Protein AF-A0A0F9E0J5-F1 (afdb_monomer)

Foldseek 3Di:
DPVPPPPPPPPPDDPDPPPQVVQVVCCVVDPPRDDPPDDPPPPPPPDPDDDDDDDDDPPDQQFPDFDCCCPPPNPLVLQADPVGSVHGPDQQVVSCCVPVVVVPDDDPLKDFAPCQVVSVPVLQADPTIDSDPPRGPDDQQVSVCVPDPPCVPCVDPLNVPCDPPGPVLQADNTIANDPRRGPVRVPPPPDDPQPDPPPDPSCVVPVCVNPPPPDPDDDPPDDDDD

Structure (mmCIF, N/CA/C/O backbone):
data_AF-A0A0F9E0J5-F1
#
_entry.id   AF-A0A0F9E0J5-F1
#
loop_
_atom_site.group_PDB
_atom_site.id
_atom_site.type_symbol
_atom_site.label_atom_id
_atom_site.label_alt_id
_atom_site.label_comp_id
_atom_site.label_asym_id
_atom_site.label_entity_id
_atom_site.label_seq_id
_atom_site.pdbx_PDB_ins_code
_atom_site.Cartn_x
_atom_site.Cartn_y
_atom_site.Cartn_z
_atom_site.occupancy
_atom_site.B_iso_or_equiv
_atom_site.auth_seq_id
_atom_site.auth_comp_id
_atom_site.auth_asym_id
_atom_site.auth_atom_id
_atom_site.pdbx_PDB_model_num
ATOM 1 N N . MET A 1 1 ? 27.121 -6.407 -74.501 1.00 56.94 1 MET A N 1
ATOM 2 C CA . MET A 1 1 ? 25.809 -6.820 -73.947 1.00 56.94 1 MET A CA 1
ATOM 3 C C . MET A 1 1 ? 25.908 -7.242 -72.466 1.00 56.94 1 MET A C 1
ATOM 5 O O . MET A 1 1 ? 25.294 -8.221 -72.083 1.00 56.94 1 MET A O 1
ATOM 9 N N . ILE A 1 2 ? 26.667 -6.525 -71.617 1.00 56.75 2 ILE A N 1
ATOM 10 C CA . ILE A 1 2 ? 26.805 -6.842 -70.168 1.00 56.75 2 ILE A CA 1
ATOM 11 C C . ILE A 1 2 ? 26.583 -5.598 -69.272 1.00 56.75 2 ILE A C 1
ATOM 13 O O . ILE A 1 2 ? 26.436 -5.712 -68.064 1.00 56.75 2 ILE A O 1
ATOM 17 N N . LEU A 1 3 ? 26.445 -4.395 -69.846 1.00 51.91 3 LEU A N 1
ATOM 18 C CA . LEU A 1 3 ? 26.272 -3.149 -69.078 1.00 51.91 3 LEU A CA 1
ATOM 19 C C . LEU A 1 3 ? 24.809 -2.753 -68.797 1.00 51.91 3 LEU A C 1
ATOM 21 O O . LEU A 1 3 ? 24.571 -1.782 -68.091 1.00 51.91 3 LEU A O 1
ATOM 25 N N . LEU A 1 4 ? 23.824 -3.507 -69.296 1.00 53.28 4 LEU A N 1
ATOM 26 C CA . LEU A 1 4 ? 22.393 -3.223 -69.083 1.00 53.28 4 LEU A CA 1
ATOM 27 C C . LEU A 1 4 ? 21.765 -3.996 -67.907 1.00 53.28 4 LEU A C 1
ATOM 29 O O . LEU A 1 4 ? 20.630 -3.714 -67.537 1.00 53.28 4 LEU A O 1
ATOM 33 N N . ALA A 1 5 ? 22.491 -4.927 -67.280 1.00 54.97 5 ALA A N 1
ATOM 34 C CA . ALA A 1 5 ? 21.954 -5.770 -66.205 1.00 54.97 5 ALA A CA 1
ATOM 35 C C . ALA A 1 5 ? 22.093 -5.173 -64.787 1.00 54.97 5 ALA A C 1
ATOM 37 O O . ALA A 1 5 ? 21.467 -5.669 -63.856 1.00 54.97 5 ALA A O 1
ATOM 38 N N . LEU A 1 6 ? 22.867 -4.095 -64.603 1.00 53.28 6 LEU A N 1
ATOM 39 C CA . LEU A 1 6 ? 23.095 -3.489 -63.279 1.00 53.28 6 LEU A CA 1
ATOM 40 C C . LEU A 1 6 ? 22.111 -2.362 -62.922 1.00 53.28 6 LEU A C 1
ATOM 42 O O . LEU A 1 6 ? 22.084 -1.920 -61.779 1.00 53.28 6 LEU A O 1
ATOM 46 N N . ALA A 1 7 ? 21.268 -1.915 -63.857 1.00 50.81 7 ALA A N 1
ATOM 47 C CA . ALA A 1 7 ? 20.322 -0.821 -63.609 1.00 50.81 7 ALA A CA 1
ATOM 48 C C . ALA A 1 7 ? 18.950 -1.278 -63.072 1.00 50.81 7 ALA A C 1
ATOM 50 O O . ALA A 1 7 ? 18.150 -0.444 -62.658 1.00 50.81 7 ALA A O 1
ATOM 51 N N . VAL A 1 8 ? 18.665 -2.586 -63.052 1.00 51.88 8 VAL A N 1
ATOM 52 C CA . VAL A 1 8 ? 17.346 -3.116 -62.643 1.00 51.88 8 VAL A CA 1
ATOM 53 C C . VAL A 1 8 ? 17.342 -3.629 -61.193 1.00 51.88 8 VAL A C 1
ATOM 55 O O . VAL A 1 8 ? 16.280 -3.842 -60.616 1.00 51.88 8 VAL A O 1
ATOM 58 N N . LEU A 1 9 ? 18.507 -3.736 -60.540 1.00 49.34 9 LEU A N 1
ATOM 59 C CA . LEU A 1 9 ? 18.622 -4.264 -59.171 1.00 49.34 9 LEU A CA 1
ATOM 60 C C .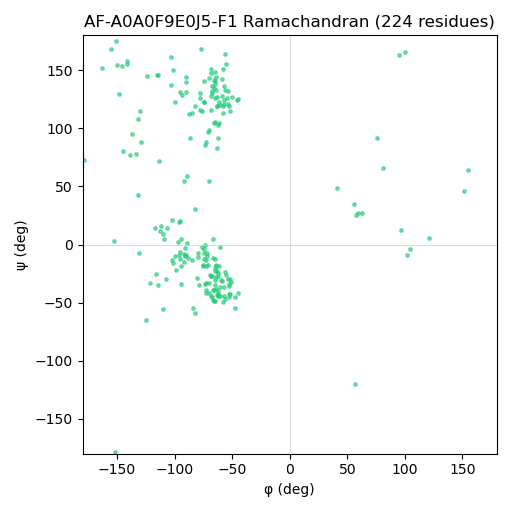 LEU A 1 9 ? 18.663 -3.192 -58.061 1.00 49.34 9 LEU A C 1
ATOM 62 O O . LEU A 1 9 ? 19.080 -3.483 -56.945 1.00 49.34 9 LEU A O 1
ATOM 66 N N . SER A 1 10 ? 18.208 -1.967 -58.338 1.00 50.06 10 SER A N 1
ATOM 67 C CA . SER A 1 10 ? 18.115 -0.883 -57.335 1.00 50.06 10 SER A CA 1
ATOM 68 C C . SER A 1 10 ? 16.678 -0.412 -57.070 1.00 50.06 10 SER A C 1
ATOM 70 O O . SER A 1 10 ? 16.473 0.643 -56.474 1.00 50.06 10 SER A O 1
ATOM 72 N N . ALA A 1 11 ? 15.664 -1.168 -57.509 1.00 53.50 11 ALA A N 1
ATOM 73 C CA . ALA A 1 11 ? 14.263 -0.730 -57.486 1.00 53.50 11 ALA A CA 1
ATOM 74 C C . ALA A 1 11 ? 13.348 -1.485 -56.503 1.00 53.50 11 ALA A C 1
ATOM 76 O O . ALA A 1 11 ? 12.129 -1.363 -56.586 1.00 53.50 11 ALA A O 1
ATOM 77 N N . THR A 1 12 ? 13.886 -2.227 -55.535 1.00 56.88 12 THR A N 1
ATOM 78 C CA . THR A 1 12 ? 13.063 -2.868 -54.496 1.00 56.88 12 THR A CA 1
ATOM 79 C C . THR A 1 12 ? 13.716 -2.703 -53.137 1.00 56.88 12 THR A C 1
ATOM 81 O O . THR A 1 12 ? 14.592 -3.488 -52.818 1.00 56.88 12 THR A O 1
ATOM 84 N N . LEU A 1 13 ? 13.313 -1.672 -52.381 1.00 55.03 13 LEU A N 1
ATOM 85 C CA . LEU A 1 13 ? 13.364 -1.531 -50.907 1.00 55.03 13 LEU A CA 1
ATOM 86 C C . LEU A 1 13 ? 13.406 -0.038 -50.513 1.00 55.03 13 LEU A C 1
ATOM 88 O O . LEU A 1 13 ? 14.346 0.442 -49.893 1.00 55.03 13 LEU A O 1
ATOM 92 N N . HIS A 1 14 ? 12.337 0.701 -50.823 1.00 50.66 14 HIS A N 1
ATOM 93 C CA . HIS A 1 14 ? 12.008 1.940 -50.104 1.00 50.66 14 HIS A CA 1
ATOM 94 C C . HIS A 1 14 ? 10.692 1.750 -49.333 1.00 50.66 14 HIS A C 1
ATOM 96 O O . HIS A 1 14 ? 9.661 2.303 -49.730 1.00 50.66 14 HIS A O 1
ATOM 102 N N . PRO A 1 15 ? 10.659 0.966 -48.238 1.00 51.25 15 PRO A N 1
ATOM 103 C CA . PRO A 1 15 ? 9.500 0.973 -47.367 1.00 51.25 15 PRO A CA 1
ATOM 104 C C . PRO A 1 15 ? 9.452 2.321 -46.630 1.00 51.25 15 PRO A C 1
ATOM 106 O O . PRO A 1 15 ? 10.110 2.544 -45.621 1.00 51.25 15 PRO A O 1
ATOM 109 N N . GLY A 1 16 ? 8.629 3.237 -47.140 1.00 52.09 16 GLY A N 1
ATOM 110 C CA . GLY A 1 16 ? 7.860 4.133 -46.279 1.00 52.09 16 GLY A CA 1
ATOM 111 C C . GLY A 1 16 ? 8.568 5.367 -45.711 1.00 52.09 16 GLY A C 1
ATOM 112 O O . GLY A 1 16 ? 8.597 5.566 -44.495 1.00 52.09 16 GLY A O 1
ATOM 113 N N . CYS A 1 17 ? 8.960 6.296 -46.585 1.00 58.75 17 CYS A N 1
ATOM 114 C CA . CYS A 1 17 ? 9.041 7.725 -46.235 1.00 58.75 17 CYS A CA 1
ATOM 115 C C . CYS A 1 17 ? 7.779 8.512 -46.636 1.00 58.75 17 CYS A C 1
ATOM 117 O O . CYS A 1 17 ? 7.804 9.735 -46.718 1.00 58.75 17 CYS A O 1
ATOM 119 N N . HIS A 1 18 ? 6.640 7.843 -46.849 1.00 71.81 18 HIS A N 1
ATOM 120 C CA . HIS A 1 18 ? 5.371 8.538 -47.063 1.00 71.81 18 HIS A CA 1
ATOM 121 C C . HIS A 1 18 ? 4.708 8.817 -45.706 1.00 71.81 18 HIS A C 1
ATOM 123 O O . HIS A 1 18 ? 4.271 7.889 -45.021 1.00 71.81 18 HIS A O 1
ATOM 129 N N . ALA A 1 19 ? 4.611 10.089 -45.305 1.00 69.81 19 ALA A N 1
ATOM 130 C CA . ALA A 1 19 ? 4.066 10.512 -44.004 1.00 69.81 19 ALA A CA 1
ATOM 131 C C . ALA A 1 19 ? 2.687 9.893 -43.684 1.00 69.81 19 ALA A C 1
ATOM 133 O O . ALA A 1 19 ? 2.387 9.566 -42.539 1.00 69.81 19 ALA A O 1
ATOM 134 N N . LYS A 1 20 ? 1.876 9.647 -44.719 1.00 77.06 20 LYS A N 1
ATOM 135 C CA . LYS A 1 20 ? 0.556 9.007 -44.623 1.00 77.06 20 LYS A CA 1
ATOM 136 C C . LYS A 1 20 ? 0.612 7.513 -44.264 1.00 77.06 20 LYS A C 1
ATOM 138 O O . LYS A 1 20 ? -0.270 7.030 -43.562 1.00 77.06 20 LYS A O 1
ATOM 143 N N . ALA A 1 21 ? 1.641 6.789 -44.712 1.00 76.12 21 ALA A N 1
ATOM 144 C CA . ALA A 1 21 ? 1.841 5.379 -44.365 1.00 76.12 21 ALA A CA 1
ATOM 145 C C . ALA A 1 21 ? 2.291 5.232 -42.903 1.00 76.12 21 ALA A C 1
ATOM 147 O O . ALA A 1 21 ? 1.747 4.412 -42.169 1.00 76.12 21 ALA A O 1
ATOM 148 N N . ARG A 1 22 ? 3.199 6.108 -42.452 1.00 74.44 22 ARG A N 1
ATOM 149 C CA . ARG A 1 22 ? 3.633 6.180 -41.047 1.00 74.44 22 ARG A CA 1
ATOM 150 C C . ARG A 1 22 ? 2.483 6.539 -40.108 1.00 74.44 22 ARG A C 1
ATOM 152 O O . ARG A 1 22 ? 2.327 5.905 -39.074 1.00 74.44 22 ARG A O 1
ATOM 159 N N . TYR A 1 23 ? 1.643 7.497 -40.500 1.00 81.31 23 TYR A N 1
ATOM 160 C CA . TYR A 1 23 ? 0.448 7.865 -39.742 1.00 81.31 23 TYR A CA 1
ATOM 161 C C . TYR A 1 23 ? -0.502 6.680 -39.517 1.00 81.31 23 TYR A C 1
ATOM 163 O O . TYR A 1 23 ? -0.963 6.480 -38.399 1.00 81.31 23 TYR A O 1
ATOM 171 N N . ARG A 1 24 ? -0.762 5.870 -40.552 1.00 79.56 24 ARG A N 1
ATOM 172 C CA . ARG A 1 24 ? -1.656 4.704 -40.451 1.00 79.56 24 ARG A CA 1
ATOM 173 C C . ARG A 1 24 ? -1.143 3.649 -39.476 1.00 79.56 24 ARG A C 1
ATOM 175 O O . ARG A 1 24 ? -1.926 3.145 -38.684 1.00 79.56 24 ARG A O 1
ATOM 182 N N . VAL A 1 25 ? 0.155 3.348 -39.516 1.00 83.75 25 VAL A N 1
ATOM 183 C CA . VAL A 1 25 ? 0.763 2.383 -38.587 1.00 83.75 25 VAL A CA 1
ATOM 184 C C . VAL A 1 25 ? 0.751 2.933 -37.162 1.00 83.75 25 VAL A C 1
ATOM 186 O O . VAL A 1 25 ? 0.344 2.238 -36.242 1.00 83.75 25 VAL A O 1
ATOM 189 N N . LEU A 1 26 ? 1.132 4.198 -36.968 1.00 79.81 26 LEU A N 1
ATOM 190 C CA . LEU A 1 26 ? 1.181 4.801 -35.635 1.00 79.81 26 LEU A CA 1
ATOM 191 C C . LEU A 1 26 ? -0.208 4.936 -35.003 1.00 79.81 26 LEU A C 1
ATOM 193 O O . LEU A 1 26 ? -0.349 4.657 -33.821 1.00 79.81 26 LEU A O 1
ATOM 197 N N . SER A 1 27 ? -1.229 5.298 -35.781 1.00 80.75 27 SER A N 1
ATOM 198 C CA . SER A 1 27 ? -2.604 5.446 -35.273 1.00 80.75 27 SER A CA 1
ATOM 199 C C . SER A 1 27 ? -3.282 4.110 -34.963 1.00 80.75 27 SER A C 1
ATOM 201 O O . SER A 1 27 ? -4.335 4.101 -34.345 1.00 80.75 27 SER A O 1
ATOM 203 N N . PHE A 1 28 ? -2.716 2.987 -35.417 1.00 85.75 28 PHE A N 1
ATOM 204 C CA . PHE A 1 28 ? -3.202 1.656 -35.052 1.00 85.75 28 PHE A CA 1
ATOM 205 C C . PHE A 1 28 ? -2.730 1.242 -33.651 1.00 85.75 28 PHE A C 1
ATOM 207 O O . PHE A 1 28 ? -3.459 0.567 -32.935 1.00 85.75 28 PHE A O 1
ATOM 214 N N . PHE A 1 29 ? -1.516 1.643 -33.259 1.00 84.69 29 PHE A N 1
ATOM 215 C CA . PHE A 1 29 ? -0.927 1.277 -31.965 1.00 84.69 29 PHE A CA 1
ATOM 216 C C . PHE A 1 29 ? -1.063 2.365 -30.895 1.00 84.69 29 PHE A C 1
ATOM 218 O O . PHE A 1 29 ? -0.971 2.064 -29.708 1.00 84.69 29 PHE A O 1
ATOM 225 N N . PHE A 1 30 ? -1.255 3.620 -31.298 1.00 70.69 30 PHE A N 1
ATOM 226 C CA . PHE A 1 30 ? -1.319 4.761 -30.396 1.00 70.69 30 PHE A CA 1
ATOM 227 C C . PHE A 1 30 ? -2.559 5.600 -30.701 1.00 70.69 30 PHE A C 1
ATOM 229 O O . PHE A 1 30 ? -2.654 6.241 -31.752 1.00 70.69 30 PHE A O 1
ATOM 236 N N . ASP A 1 31 ? -3.485 5.643 -29.748 1.00 67.50 31 ASP A N 1
ATOM 237 C CA . ASP A 1 31 ? -4.611 6.568 -29.799 1.00 67.50 31 ASP A CA 1
ATOM 238 C C . ASP A 1 31 ? -4.105 8.015 -29.648 1.00 67.50 31 ASP A C 1
ATOM 240 O O . ASP A 1 31 ? -3.289 8.328 -28.780 1.00 67.50 31 ASP A O 1
ATOM 244 N N . GLY A 1 32 ? -4.572 8.916 -30.522 1.00 67.06 32 GLY A N 1
ATOM 245 C CA . GLY A 1 32 ? -4.238 10.349 -30.478 1.00 67.06 32 GLY A CA 1
ATOM 246 C C . GLY A 1 32 ? -3.097 10.817 -31.392 1.00 67.06 32 GLY A C 1
ATOM 247 O O . GLY A 1 32 ? -2.639 11.956 -31.264 1.00 67.06 32 GLY A O 1
ATOM 248 N N . VAL A 1 33 ? -2.637 9.997 -32.342 1.00 82.19 33 VAL A N 1
ATOM 249 C CA . VAL A 1 33 ? -1.659 10.442 -33.351 1.00 82.19 33 VAL A CA 1
ATOM 250 C C . VAL A 1 33 ? -2.296 11.527 -34.245 1.00 82.19 33 VAL A C 1
ATOM 252 O O . VAL A 1 33 ? -3.367 11.305 -34.814 1.00 82.19 33 VAL A O 1
ATOM 255 N N . PRO A 1 34 ? -1.677 12.716 -34.395 1.00 74.06 34 PRO A N 1
ATOM 256 C CA . PRO A 1 34 ? -2.244 13.811 -35.180 1.00 74.06 34 PRO A CA 1
ATOM 257 C C . PRO A 1 34 ? -2.129 13.554 -36.695 1.00 74.06 34 PRO A C 1
ATOM 259 O O . PRO A 1 34 ? -1.090 13.065 -37.155 1.00 74.06 34 PRO A O 1
ATOM 262 N N . PRO A 1 35 ? -3.157 13.896 -37.495 1.00 78.62 35 PRO A N 1
ATOM 263 C CA . PRO A 1 35 ? -3.160 13.639 -38.930 1.00 78.62 35 PRO A CA 1
ATOM 264 C C . PRO A 1 35 ? -2.077 14.442 -39.675 1.00 78.62 35 PRO A C 1
ATOM 266 O O . PRO A 1 35 ? -1.835 15.618 -39.375 1.00 78.62 35 PRO A O 1
ATOM 269 N N . PRO A 1 36 ? -1.410 13.831 -40.672 1.00 74.62 36 PRO A N 1
ATOM 270 C CA . PRO A 1 36 ? -0.292 14.443 -41.378 1.00 74.62 36 PRO A CA 1
ATOM 271 C C . PRO A 1 36 ? -0.769 15.644 -42.202 1.00 74.62 36 PRO A C 1
ATOM 273 O O . PRO A 1 36 ? -1.726 15.540 -42.965 1.00 74.62 36 PRO A O 1
ATOM 276 N N . GLY A 1 37 ? -0.085 16.782 -42.054 1.00 69.12 37 GLY A N 1
ATOM 277 C CA . GLY A 1 37 ? -0.423 18.041 -42.731 1.00 69.12 37 GLY A CA 1
ATOM 278 C C . GLY A 1 37 ? -1.153 19.066 -41.857 1.00 69.12 37 GLY A C 1
ATOM 279 O O . GLY A 1 37 ? -1.256 20.225 -42.254 1.00 69.12 37 GLY A O 1
ATOM 280 N N . GLN A 1 38 ? -1.587 18.707 -40.641 1.00 64.50 38 GLN A N 1
ATOM 281 C CA . GLN A 1 38 ? -1.993 19.713 -39.658 1.00 64.50 38 GLN A CA 1
ATOM 282 C C . GLN A 1 38 ? -0.752 20.377 -39.060 1.00 64.50 38 GLN A C 1
ATOM 284 O O . GLN A 1 38 ? 0.034 19.745 -38.352 1.00 64.50 38 GLN A O 1
ATOM 289 N N . LYS A 1 39 ? -0.575 21.680 -39.315 1.00 57.56 39 LYS A N 1
ATOM 290 C CA . LYS A 1 39 ? 0.358 22.486 -38.522 1.00 57.56 39 LYS A CA 1
ATOM 291 C C . LYS A 1 39 ? -0.098 22.397 -37.068 1.00 57.56 39 LYS A C 1
ATOM 293 O O . LYS A 1 39 ? -1.272 22.645 -36.785 1.00 57.56 39 LYS A O 1
ATOM 298 N N . ARG A 1 40 ? 0.809 22.037 -36.150 1.00 56.59 40 ARG A N 1
ATOM 299 C CA . ARG A 1 40 ? 0.522 22.168 -34.716 1.00 56.59 40 ARG A CA 1
ATOM 300 C C . ARG A 1 40 ? 0.023 23.591 -34.507 1.00 56.59 40 ARG A C 1
ATOM 302 O O . ARG A 1 40 ? 0.688 24.527 -34.949 1.00 56.59 40 ARG A O 1
ATOM 309 N N . LYS A 1 41 ? -1.143 23.752 -33.880 1.00 49.34 41 LYS A N 1
ATOM 310 C CA . LYS A 1 41 ? -1.571 25.062 -33.398 1.00 49.34 41 LYS A CA 1
ATOM 311 C C . LYS A 1 41 ? -0.535 25.485 -32.358 1.00 49.34 41 LYS A C 1
ATOM 313 O O . LYS A 1 41 ? -0.643 25.123 -31.192 1.00 49.34 41 LYS A O 1
ATOM 318 N N . SER A 1 42 ? 0.498 26.204 -32.790 1.00 48.91 42 SER A N 1
ATOM 319 C CA . SER A 1 42 ? 1.179 27.150 -31.923 1.00 48.91 42 SER A CA 1
ATOM 320 C C . SER A 1 42 ? 0.064 28.013 -31.356 1.00 48.91 42 SER A C 1
ATOM 322 O O . SER A 1 42 ? -0.668 28.639 -32.129 1.00 48.91 42 SER A O 1
ATOM 324 N N . GLY A 1 43 ? -0.148 27.938 -30.040 1.00 49.44 43 GLY A N 1
ATOM 325 C CA . GLY A 1 43 ? -1.081 28.825 -29.362 1.00 49.44 43 GLY A CA 1
ATOM 326 C C . GLY A 1 43 ? -0.837 30.237 -29.879 1.00 49.44 43 GLY A C 1
ATOM 327 O O . GLY A 1 43 ? 0.313 30.670 -29.938 1.00 49.44 43 GLY A O 1
ATOM 328 N N . GLY A 1 44 ? -1.899 30.873 -30.378 1.00 42.78 44 GLY A N 1
ATOM 329 C CA . GLY A 1 44 ? -1.803 32.186 -31.005 1.00 42.78 44 GLY A CA 1
ATOM 330 C C . GLY A 1 44 ? -1.171 33.214 -30.062 1.00 42.78 44 GLY A C 1
ATOM 331 O O . GLY A 1 44 ? -1.105 32.965 -28.852 1.00 42.78 44 GLY A O 1
ATOM 332 N N . PRO A 1 45 ? -0.718 34.364 -30.590 1.00 40.09 45 PRO A N 1
ATOM 333 C CA . PRO A 1 45 ? -0.148 35.408 -29.758 1.00 40.09 45 PRO A CA 1
ATOM 334 C C . PRO A 1 45 ? -1.204 35.806 -28.731 1.00 40.09 45 PRO A C 1
ATOM 336 O O . PRO A 1 45 ? -2.275 36.300 -29.083 1.00 40.09 45 PRO A O 1
ATOM 339 N N . GLY A 1 46 ? -0.935 35.510 -27.461 1.00 43.25 46 GLY A N 1
ATOM 340 C CA . GLY A 1 46 ? -1.754 36.014 -26.376 1.00 43.25 46 GLY A CA 1
ATOM 341 C C . GLY A 1 46 ? -1.672 37.531 -26.408 1.00 43.25 46 GLY A C 1
ATOM 342 O O . GLY A 1 46 ? -0.579 38.091 -26.349 1.00 43.25 46 GLY A O 1
ATOM 343 N N . THR A 1 47 ? -2.817 38.193 -26.520 1.00 40.22 47 THR A N 1
ATOM 344 C CA . THR A 1 47 ? -2.936 39.621 -26.235 1.00 40.22 47 THR A CA 1
ATOM 345 C C . THR A 1 47 ? -2.397 39.879 -24.823 1.00 40.22 47 THR A C 1
ATOM 347 O O . THR A 1 47 ? -2.854 39.207 -23.887 1.00 40.22 47 THR A O 1
ATOM 350 N N . PRO A 1 48 ? -1.438 40.801 -24.626 1.00 36.00 48 PRO A N 1
ATOM 351 C CA . PRO A 1 48 ? -0.944 41.117 -23.293 1.00 36.00 48 PRO A CA 1
ATOM 352 C C . PRO A 1 48 ? -2.092 41.709 -22.469 1.00 36.00 48 PRO A C 1
ATOM 354 O O . PRO A 1 48 ? -2.652 42.732 -22.851 1.00 36.00 48 PRO A O 1
ATOM 357 N N . GLY A 1 49 ? -2.458 41.063 -21.357 1.00 44.72 49 GLY A N 1
ATOM 358 C CA . GLY A 1 49 ? -3.308 41.686 -20.334 1.00 44.72 49 GLY A CA 1
ATOM 359 C C . GLY A 1 49 ? -4.642 41.021 -19.986 1.00 44.72 49 GLY A C 1
ATOM 360 O O . GLY A 1 49 ? -5.362 41.584 -19.171 1.00 44.72 49 GLY A O 1
ATOM 361 N N . GLN A 1 50 ? -4.991 39.841 -20.512 1.00 39.97 50 GLN A N 1
ATOM 362 C CA . GLN A 1 50 ? -6.171 39.117 -20.007 1.00 39.97 50 GLN A CA 1
ATOM 363 C C . GLN A 1 50 ? -5.783 37.994 -19.029 1.00 39.97 50 GLN A C 1
ATOM 365 O O . GLN A 1 50 ? -5.042 37.084 -19.417 1.00 39.97 50 GLN A O 1
ATOM 370 N N . PRO A 1 51 ? -6.296 38.003 -17.779 1.00 42.00 51 PRO A N 1
ATOM 371 C CA . PRO A 1 51 ? -6.207 36.853 -16.892 1.00 42.00 51 PRO A CA 1
ATOM 372 C C . PRO A 1 51 ? -6.979 35.699 -17.528 1.00 42.00 51 PRO A C 1
ATOM 374 O O . PRO A 1 51 ? -8.181 35.792 -17.774 1.00 42.00 51 PRO A O 1
ATOM 377 N N . ARG A 1 52 ? -6.288 34.600 -17.821 1.00 40.03 52 ARG A N 1
ATOM 378 C CA . ARG A 1 52 ? -6.940 33.374 -18.281 1.00 40.03 52 ARG A CA 1
ATOM 379 C C . ARG A 1 52 ? -7.748 32.794 -17.121 1.00 40.03 52 ARG A C 1
ATOM 381 O O . ARG A 1 52 ? -7.160 32.374 -16.128 1.00 40.03 52 ARG A O 1
ATOM 388 N N . SER A 1 53 ? -9.072 32.738 -17.250 1.00 42.66 53 SER A N 1
ATOM 389 C CA . SER A 1 53 ? -9.899 31.888 -16.388 1.00 42.66 53 SER A CA 1
ATOM 390 C C . SER A 1 53 ? -9.413 30.434 -16.501 1.00 42.66 53 SER A C 1
ATOM 392 O O . SER A 1 53 ? -9.140 29.983 -17.620 1.00 42.66 53 SER A O 1
ATOM 394 N N . PRO A 1 54 ? -9.282 29.684 -15.392 1.00 46.91 54 PRO A N 1
ATOM 395 C CA . PRO A 1 54 ? -8.860 28.293 -15.448 1.00 46.91 54 PRO A CA 1
ATOM 396 C C . PRO A 1 54 ? -9.993 27.461 -16.055 1.00 46.91 54 PRO A C 1
ATOM 398 O O . PRO A 1 54 ? -10.954 27.092 -15.387 1.00 46.91 54 PRO A O 1
ATOM 401 N N . GLY A 1 55 ? -9.899 27.206 -17.359 1.00 40.97 55 GLY A N 1
ATOM 402 C CA . GLY A 1 55 ? -10.739 26.230 -18.034 1.00 40.97 55 GLY A CA 1
ATOM 403 C C . GLY A 1 55 ? -10.448 24.832 -17.494 1.00 40.97 55 GLY A C 1
ATOM 404 O O . GLY A 1 55 ? -9.288 24.437 -17.371 1.00 40.97 55 GLY A O 1
ATOM 405 N N . ALA A 1 56 ? -11.514 24.096 -17.187 1.00 45.41 56 ALA A N 1
ATOM 406 C CA . ALA A 1 56 ? -11.499 22.685 -16.836 1.00 45.41 56 ALA A CA 1
ATOM 407 C C . ALA A 1 56 ? -10.982 21.835 -18.017 1.00 45.41 56 ALA A C 1
ATOM 409 O O . ALA A 1 56 ? -11.752 21.307 -18.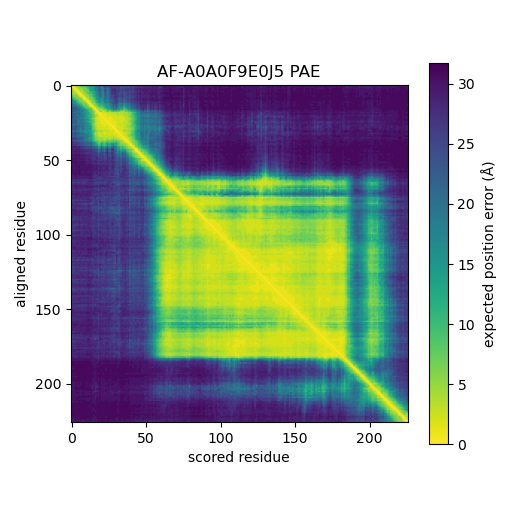814 1.00 45.41 56 ALA A O 1
ATOM 410 N N . GLY A 1 57 ? -9.660 21.740 -18.160 1.00 45.12 57 GLY A N 1
ATOM 411 C CA . GLY A 1 57 ? -9.020 20.585 -18.792 1.00 45.12 57 GLY A CA 1
ATOM 412 C C . GLY A 1 57 ? -8.988 19.407 -17.809 1.00 45.12 57 GLY A C 1
ATOM 413 O O . GLY A 1 57 ? -9.251 19.621 -16.621 1.00 45.12 57 GLY A O 1
ATOM 414 N N . PRO A 1 58 ? -8.662 18.173 -18.246 1.00 43.31 58 PRO A N 1
ATOM 415 C CA . PRO A 1 58 ? -8.387 17.099 -17.299 1.00 43.31 58 PRO A CA 1
ATOM 416 C C . PRO A 1 58 ? -7.304 17.599 -16.341 1.00 43.31 58 PRO A C 1
ATOM 418 O O . PRO A 1 58 ? -6.243 18.050 -16.786 1.00 43.31 58 PRO A O 1
ATOM 421 N N . ALA A 1 59 ? -7.617 17.616 -15.044 1.00 50.81 59 ALA A N 1
ATOM 422 C CA . ALA A 1 59 ? -6.666 18.002 -14.017 1.00 50.81 59 ALA A CA 1
ATOM 423 C C . ALA A 1 59 ? -5.404 17.156 -14.225 1.00 50.81 59 ALA A C 1
ATOM 425 O O . ALA A 1 59 ? -5.477 15.929 -14.227 1.00 50.81 59 ALA A O 1
ATOM 426 N N . GLN A 1 60 ? -4.270 17.805 -14.492 1.00 50.53 60 GLN A N 1
ATOM 427 C CA . GLN A 1 60 ? -2.989 17.107 -14.547 1.00 50.53 60 GLN A CA 1
ATOM 428 C C . GLN A 1 60 ? -2.810 16.394 -13.197 1.00 50.53 60 GLN A C 1
ATOM 430 O O . GLN A 1 60 ? -3.078 17.034 -12.173 1.00 50.53 60 GLN A O 1
ATOM 435 N N . PRO A 1 61 ? -2.418 15.106 -13.170 1.00 55.09 61 PRO A N 1
ATOM 436 C CA . PRO A 1 61 ? -2.313 14.364 -11.924 1.00 55.09 61 PRO A CA 1
ATOM 437 C C . PRO A 1 61 ? -1.363 15.104 -10.988 1.00 55.09 61 PRO A C 1
ATOM 439 O O . PRO A 1 61 ? -0.232 15.442 -11.351 1.00 55.09 61 PRO A O 1
ATOM 442 N N . ILE A 1 62 ? -1.845 15.416 -9.791 1.00 68.81 62 ILE A N 1
ATOM 443 C CA . ILE A 1 62 ? -1.044 16.074 -8.762 1.00 68.81 62 ILE A CA 1
ATOM 444 C C . ILE A 1 62 ? -0.063 15.040 -8.211 1.00 68.81 62 ILE A C 1
ATOM 446 O O . ILE A 1 62 ? -0.351 14.365 -7.228 1.00 68.81 62 ILE A O 1
ATOM 450 N N . ILE A 1 63 ? 1.094 14.876 -8.859 1.00 74.44 63 ILE A N 1
ATOM 451 C CA . ILE A 1 63 ? 2.145 13.964 -8.391 1.00 74.44 63 ILE A CA 1
ATOM 452 C C . ILE A 1 63 ? 2.623 14.436 -7.012 1.00 74.44 63 ILE A C 1
ATOM 454 O O . ILE A 1 63 ? 3.338 15.429 -6.886 1.00 74.44 63 ILE A O 1
ATOM 458 N N . ALA A 1 64 ? 2.207 13.727 -5.962 1.00 78.50 64 ALA A N 1
ATOM 459 C CA . ALA A 1 64 ? 2.507 14.069 -4.573 1.00 78.50 64 ALA A CA 1
ATOM 460 C C . ALA A 1 64 ? 3.746 13.340 -4.038 1.00 78.50 64 ALA A C 1
ATOM 462 O O . ALA A 1 64 ? 4.300 13.730 -3.009 1.00 78.50 64 ALA A O 1
ATOM 463 N N . SER A 1 65 ? 4.159 12.255 -4.695 1.00 86.94 65 SER A N 1
ATOM 464 C CA . SER A 1 65 ? 5.276 11.416 -4.275 1.00 86.94 65 SER A CA 1
ATOM 465 C C . SER A 1 65 ? 5.981 10.821 -5.487 1.00 86.94 65 SER A C 1
ATOM 467 O O . SER A 1 65 ? 5.353 10.172 -6.316 1.00 86.94 65 SER A O 1
ATOM 469 N N . TYR A 1 66 ? 7.302 10.951 -5.540 1.00 89.31 66 TYR A N 1
ATOM 470 C CA . TYR A 1 66 ? 8.155 10.252 -6.499 1.00 89.31 66 TYR A CA 1
ATOM 471 C C . TYR A 1 66 ? 9.224 9.450 -5.753 1.00 89.31 66 TYR A C 1
ATOM 473 O O . TYR A 1 66 ? 9.705 9.841 -4.687 1.00 89.31 66 TYR A O 1
ATOM 481 N N . HIS A 1 67 ? 9.580 8.289 -6.293 1.00 88.75 67 HIS A N 1
ATOM 482 C CA . HIS A 1 67 ? 10.661 7.461 -5.787 1.00 88.75 67 HIS A CA 1
ATOM 483 C C . HIS A 1 67 ? 11.972 8.079 -6.257 1.00 88.75 67 HIS A C 1
ATOM 485 O O . HIS A 1 67 ? 12.222 8.154 -7.457 1.00 88.75 67 HIS A O 1
ATOM 491 N N . LYS A 1 68 ? 12.813 8.544 -5.329 1.00 84.06 68 LYS A N 1
ATOM 492 C CA . LYS A 1 68 ? 14.060 9.262 -5.661 1.00 84.06 68 LYS A CA 1
ATOM 493 C C . LYS A 1 68 ? 14.928 8.579 -6.736 1.00 84.06 68 LYS A C 1
ATOM 495 O O . LYS A 1 68 ? 15.343 9.268 -7.663 1.00 84.06 68 LYS A O 1
ATOM 500 N N . PRO A 1 69 ? 15.174 7.251 -6.702 1.00 80.88 69 PRO A N 1
ATOM 501 C CA . PRO A 1 69 ? 15.899 6.558 -7.776 1.00 80.88 69 PRO A CA 1
ATOM 502 C C . PRO A 1 69 ? 15.334 6.760 -9.194 1.00 80.88 69 PRO A C 1
ATOM 504 O O . PRO A 1 69 ? 16.097 6.722 -10.163 1.00 80.88 69 PRO A O 1
ATOM 507 N N . TYR A 1 70 ? 14.022 6.980 -9.308 1.00 80.62 70 TYR A N 1
ATOM 508 C CA . TYR A 1 70 ? 13.340 7.325 -10.551 1.00 80.62 70 TYR A CA 1
ATOM 509 C C . TYR A 1 70 ? 13.423 8.834 -10.834 1.00 80.62 70 TYR A C 1
ATOM 511 O O . TYR A 1 70 ? 13.929 9.222 -11.885 1.00 80.62 70 TYR A O 1
ATOM 519 N N . GLY A 1 71 ? 13.002 9.675 -9.880 1.00 71.81 71 GLY A N 1
ATOM 520 C CA . GLY A 1 71 ? 12.853 11.125 -10.077 1.00 71.81 71 GLY A CA 1
ATOM 521 C C . GLY A 1 71 ? 14.157 11.929 -10.169 1.00 71.81 71 GLY A C 1
ATOM 522 O O . GLY A 1 71 ? 14.217 12.889 -10.929 1.00 71.81 71 GLY A O 1
ATOM 523 N N . ASP A 1 72 ? 15.212 11.530 -9.452 1.00 69.31 72 ASP A N 1
ATOM 524 C CA . ASP A 1 72 ? 16.423 12.357 -9.306 1.00 69.31 72 ASP A CA 1
ATOM 525 C C . ASP A 1 72 ? 17.579 11.912 -10.216 1.00 69.31 72 ASP A C 1
ATOM 527 O O . ASP A 1 72 ? 18.578 12.617 -10.357 1.00 69.31 72 ASP A O 1
ATOM 531 N N . SER A 1 73 ? 17.537 10.698 -10.774 1.00 65.38 73 SER A N 1
ATOM 532 C CA . SER A 1 73 ? 18.704 10.145 -11.484 1.00 65.38 73 SER A CA 1
ATOM 533 C C . SER A 1 73 ? 18.399 9.133 -12.590 1.00 65.38 73 SER A C 1
ATOM 535 O O . SER A 1 73 ? 19.351 8.585 -13.143 1.00 65.38 73 SER A O 1
ATOM 537 N N . VAL A 1 74 ? 17.122 8.850 -12.893 1.00 65.81 74 VAL A N 1
ATOM 538 C CA . VAL A 1 74 ? 16.676 7.911 -13.949 1.00 65.81 74 VAL A CA 1
ATOM 539 C C . VAL A 1 74 ? 17.537 6.636 -13.986 1.00 65.81 74 VAL A C 1
ATOM 541 O O . VAL A 1 74 ? 18.051 6.209 -15.019 1.00 65.81 74 VAL A O 1
ATOM 544 N N . LYS A 1 75 ? 17.760 6.015 -12.819 1.00 81.50 75 LYS A N 1
ATOM 545 C CA . LYS A 1 75 ? 18.608 4.816 -12.711 1.00 81.50 75 LYS A CA 1
ATOM 546 C C . LYS A 1 75 ? 17.774 3.557 -12.920 1.00 81.50 75 LYS A C 1
ATOM 548 O O . LYS A 1 75 ? 17.726 2.695 -12.045 1.00 81.50 75 LYS A O 1
ATOM 553 N N . CYS A 1 76 ? 17.125 3.444 -14.080 1.00 85.88 76 CYS A N 1
ATOM 554 C CA . CYS A 1 76 ? 16.213 2.340 -14.416 1.00 85.88 76 CYS A CA 1
ATOM 555 C C . CYS A 1 76 ? 16.879 0.978 -14.208 1.00 85.88 76 CYS A C 1
ATOM 557 O O . CYS A 1 76 ? 16.304 0.076 -13.605 1.00 85.88 76 CYS A O 1
ATOM 559 N N . ALA A 1 77 ? 18.142 0.874 -14.624 1.00 86.44 77 ALA A N 1
ATOM 560 C CA . ALA A 1 77 ? 18.947 -0.323 -14.474 1.00 86.44 77 ALA A CA 1
ATOM 561 C C . ALA A 1 77 ? 19.156 -0.732 -13.006 1.00 86.44 77 ALA A C 1
ATOM 563 O O . ALA A 1 77 ? 19.481 -1.872 -12.752 1.00 86.44 77 ALA A O 1
ATOM 564 N N . ASN A 1 78 ? 18.961 0.111 -11.996 1.00 85.31 78 ASN A N 1
ATOM 565 C CA . ASN A 1 78 ? 19.128 -0.352 -10.612 1.00 85.31 78 ASN A CA 1
ATOM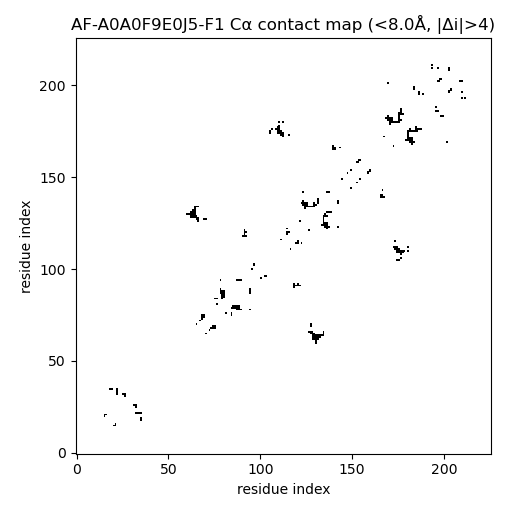 566 C C . ASN A 1 78 ? 18.039 -1.341 -10.181 1.00 85.31 78 ASN A C 1
ATOM 568 O O . ASN A 1 78 ? 18.297 -2.187 -9.326 1.00 85.31 78 ASN A O 1
ATOM 572 N N . CYS A 1 79 ? 16.863 -1.254 -10.801 1.00 86.75 79 CYS A N 1
ATOM 573 C CA . CYS A 1 79 ? 15.713 -2.095 -10.490 1.00 86.75 79 CYS A CA 1
ATOM 574 C C . CYS A 1 79 ? 15.353 -3.022 -11.654 1.00 86.75 79 CYS A C 1
ATOM 576 O O . CYS A 1 79 ? 14.951 -4.158 -11.419 1.00 86.75 79 CYS A O 1
ATOM 578 N N . HIS A 1 80 ? 15.533 -2.566 -12.894 1.00 89.75 80 HIS A N 1
ATOM 579 C CA . HIS A 1 80 ? 15.147 -3.287 -14.101 1.00 89.75 80 HIS A CA 1
ATOM 580 C C . HIS A 1 80 ? 16.321 -3.966 -14.803 1.00 89.75 80 HIS A C 1
ATOM 582 O O . HIS A 1 80 ? 17.477 -3.530 -14.735 1.00 89.75 80 HIS A O 1
ATOM 588 N N . ASP A 1 81 ? 16.022 -5.073 -15.470 1.00 87.69 81 ASP A N 1
ATOM 589 C CA . ASP A 1 81 ? 16.971 -5.771 -16.324 1.00 87.69 81 ASP A CA 1
ATOM 590 C C . ASP A 1 81 ? 17.331 -4.893 -17.533 1.00 87.69 81 ASP A C 1
ATOM 592 O O . ASP A 1 81 ? 16.463 -4.282 -18.153 1.00 87.69 81 ASP A O 1
ATOM 596 N N . ALA A 1 82 ? 18.621 -4.795 -17.862 1.00 85.56 82 ALA A N 1
ATOM 597 C CA . ALA A 1 82 ? 19.077 -3.926 -18.950 1.00 85.56 82 ALA A CA 1
ATOM 598 C C . ALA A 1 82 ? 18.627 -4.422 -20.337 1.00 85.56 82 ALA A C 1
ATOM 600 O O . ALA A 1 82 ? 18.449 -3.618 -21.247 1.00 85.56 82 ALA A O 1
ATOM 601 N N . ASN A 1 83 ? 18.414 -5.732 -20.478 1.00 85.81 83 ASN A N 1
ATOM 602 C CA . ASN A 1 83 ? 17.951 -6.388 -21.697 1.00 85.81 83 ASN A CA 1
ATOM 603 C C . ASN A 1 83 ? 16.425 -6.593 -21.699 1.00 85.81 83 ASN A C 1
ATOM 605 O O . ASN A 1 83 ? 15.845 -6.900 -22.738 1.00 85.81 83 ASN A O 1
ATOM 609 N N . ALA A 1 84 ? 15.765 -6.408 -20.552 1.00 84.75 84 ALA A N 1
ATOM 610 C CA . ALA A 1 84 ? 14.314 -6.441 -20.399 1.00 84.75 84 ALA A CA 1
ATOM 611 C C . ALA A 1 84 ? 13.849 -5.310 -19.456 1.00 84.75 84 ALA A C 1
ATOM 613 O O . ALA A 1 84 ? 13.502 -5.573 -18.304 1.00 84.75 84 ALA A O 1
ATOM 614 N N . PRO A 1 85 ? 13.798 -4.048 -19.926 1.00 73.38 85 PRO A N 1
ATOM 615 C CA . PRO A 1 85 ? 13.648 -2.860 -19.076 1.00 73.38 85 PRO A CA 1
ATOM 616 C C . PRO A 1 85 ? 12.323 -2.759 -18.310 1.00 73.38 85 PRO A C 1
ATOM 618 O O . PRO A 1 85 ? 12.212 -1.942 -17.406 1.00 73.38 85 PRO A O 1
ATOM 621 N N . MET A 1 86 ? 11.321 -3.580 -18.629 1.00 81.44 86 MET A N 1
ATOM 622 C CA . MET A 1 86 ? 10.080 -3.672 -17.845 1.00 81.44 86 MET A CA 1
ATOM 623 C C . MET A 1 86 ? 10.125 -4.759 -16.765 1.00 81.44 86 MET A C 1
ATOM 625 O O . MET A 1 86 ? 9.311 -4.753 -15.847 1.00 81.44 86 MET A O 1
ATOM 629 N N . LYS A 1 87 ? 11.085 -5.684 -16.835 1.00 86.75 87 LYS A N 1
ATOM 630 C CA . LYS A 1 87 ? 11.256 -6.769 -15.871 1.00 86.75 87 LYS A CA 1
ATOM 631 C C . LYS A 1 87 ? 12.179 -6.308 -14.749 1.00 86.75 87 LYS A C 1
ATOM 633 O O . LYS A 1 87 ? 13.249 -5.762 -15.015 1.00 86.75 87 LYS A O 1
ATOM 638 N N . THR A 1 88 ? 11.787 -6.514 -13.497 1.00 86.69 88 THR A N 1
ATOM 639 C CA . THR A 1 88 ? 12.688 -6.290 -12.362 1.00 86.69 88 THR A CA 1
ATOM 640 C C . THR A 1 88 ? 13.809 -7.334 -12.361 1.00 86.69 88 THR A C 1
ATOM 642 O O . THR A 1 88 ? 13.617 -8.481 -12.766 1.00 86.69 88 THR A O 1
ATOM 645 N N . ARG A 1 89 ? 15.003 -6.953 -11.900 1.00 88.12 89 ARG A N 1
ATOM 646 C CA . ARG A 1 89 ? 16.177 -7.849 -11.823 1.00 88.12 89 ARG A CA 1
ATOM 647 C C . ARG A 1 89 ? 15.991 -9.010 -10.852 1.00 88.12 89 ARG A C 1
ATOM 649 O O . ARG A 1 89 ? 16.686 -10.016 -10.930 1.00 88.12 89 ARG A O 1
ATOM 656 N N . GLU A 1 90 ? 15.085 -8.833 -9.907 1.00 89.25 90 GLU A N 1
ATOM 657 C CA . GLU A 1 90 ? 14.783 -9.761 -8.834 1.00 89.25 90 GLU A CA 1
ATOM 658 C C . GLU A 1 90 ? 13.324 -9.592 -8.405 1.00 89.25 90 GLU A C 1
ATOM 660 O O . GLU A 1 90 ? 12.585 -8.787 -8.980 1.00 89.25 90 GLU A O 1
ATOM 665 N N . THR A 1 91 ? 12.911 -10.369 -7.406 1.00 90.56 91 THR A N 1
ATOM 666 C CA . THR A 1 91 ? 11.589 -10.246 -6.791 1.00 90.56 91 THR A CA 1
ATOM 667 C C . THR A 1 91 ? 11.379 -8.834 -6.236 1.00 90.56 91 THR A C 1
ATOM 669 O O . THR A 1 91 ? 12.346 -8.161 -5.856 1.00 90.56 91 THR A O 1
ATOM 672 N N . THR A 1 92 ? 10.133 -8.364 -6.195 1.00 89.31 92 THR A N 1
ATOM 673 C CA . THR A 1 92 ? 9.821 -6.956 -5.901 1.00 89.31 92 THR A CA 1
ATOM 674 C C . THR A 1 92 ? 10.375 -6.544 -4.539 1.00 89.31 92 THR A C 1
ATOM 676 O O . THR A 1 92 ? 11.129 -5.578 -4.423 1.00 89.31 92 THR A O 1
ATOM 679 N N . LEU A 1 93 ? 10.105 -7.343 -3.512 1.00 89.06 93 LEU A N 1
ATOM 680 C CA . LEU A 1 93 ? 10.566 -7.147 -2.146 1.00 89.06 93 LEU A CA 1
ATOM 681 C C . LEU A 1 93 ? 12.089 -7.151 -2.059 1.00 89.06 93 LEU A C 1
ATOM 683 O O . LEU A 1 93 ? 12.656 -6.398 -1.270 1.00 89.06 93 LEU A O 1
ATOM 687 N N . LYS A 1 94 ? 12.782 -7.979 -2.850 1.00 90.00 94 LYS A N 1
ATOM 688 C CA . LYS A 1 94 ? 14.249 -7.992 -2.850 1.00 90.00 94 LYS A CA 1
ATOM 689 C C . LYS A 1 94 ? 14.810 -6.714 -3.483 1.00 90.00 94 LYS A C 1
ATOM 691 O O . LYS A 1 94 ? 15.689 -6.100 -2.876 1.00 90.00 94 LYS A O 1
ATOM 696 N N . ALA A 1 95 ? 14.216 -6.252 -4.584 1.00 89.19 95 ALA A N 1
ATOM 697 C CA . ALA A 1 95 ? 14.580 -4.990 -5.225 1.00 89.19 95 ALA A CA 1
ATOM 698 C C . ALA A 1 95 ? 14.376 -3.794 -4.277 1.00 89.19 95 ALA A C 1
ATOM 700 O O . ALA A 1 95 ? 15.262 -2.948 -4.139 1.00 89.19 95 ALA A O 1
ATOM 701 N N . CYS A 1 96 ? 13.252 -3.748 -3.553 1.00 87.50 96 CYS A N 1
ATOM 702 C CA . CYS A 1 96 ? 12.982 -2.707 -2.560 1.00 87.50 96 CYS A CA 1
ATOM 703 C C . CYS A 1 96 ? 13.955 -2.781 -1.370 1.00 87.50 96 CYS A C 1
ATOM 705 O O . CYS A 1 96 ? 14.555 -1.770 -0.991 1.00 87.50 96 CYS A O 1
ATOM 707 N N . ARG A 1 97 ? 14.152 -3.979 -0.798 1.00 88.88 97 ARG A N 1
ATOM 708 C CA . ARG A 1 97 ? 15.019 -4.210 0.373 1.00 88.88 97 ARG A CA 1
ATOM 709 C C . ARG A 1 97 ? 16.465 -3.821 0.141 1.00 88.88 97 ARG A C 1
ATOM 711 O O . ARG A 1 97 ? 17.117 -3.400 1.088 1.00 88.88 97 ARG A O 1
ATOM 718 N N . ARG A 1 98 ? 16.968 -3.920 -1.090 1.00 88.00 98 ARG A N 1
ATOM 719 C CA . ARG A 1 98 ? 18.358 -3.573 -1.408 1.00 88.00 98 ARG A CA 1
ATOM 720 C C . ARG A 1 98 ? 18.753 -2.168 -0.940 1.00 88.00 98 ARG A C 1
ATOM 722 O O . ARG A 1 98 ? 19.889 -1.975 -0.519 1.00 88.00 98 ARG A O 1
ATOM 729 N N . CYS A 1 99 ? 17.831 -1.206 -0.996 1.00 87.94 99 CYS A N 1
ATOM 730 C CA . CYS A 1 99 ? 18.062 0.154 -0.498 1.00 87.94 99 CYS A CA 1
ATOM 731 C C . CYS A 1 99 ? 17.303 0.456 0.799 1.00 87.94 99 CYS A C 1
ATOM 733 O O . CYS A 1 99 ? 17.774 1.250 1.605 1.00 87.94 99 CYS A O 1
ATOM 735 N N . HIS A 1 100 ? 16.151 -0.179 1.016 1.00 87.38 100 HIS A N 1
ATOM 736 C CA . HIS A 1 100 ? 15.266 0.094 2.151 1.00 87.38 100 HIS A CA 1
ATOM 737 C C . HIS A 1 100 ? 15.371 -0.950 3.264 1.00 87.38 100 HIS A C 1
ATOM 739 O O . HIS A 1 100 ? 14.447 -1.073 4.057 1.00 87.38 100 HIS A O 1
ATOM 745 N N . ALA A 1 101 ? 16.473 -1.704 3.347 1.00 87.50 101 ALA A N 1
ATOM 746 C CA . ALA A 1 101 ? 16.649 -2.813 4.292 1.00 87.50 101 ALA A CA 1
ATOM 747 C C . ALA A 1 101 ? 16.192 -2.515 5.737 1.00 87.50 101 ALA A C 1
ATOM 749 O O . ALA A 1 101 ? 15.521 -3.378 6.304 1.00 87.50 101 ALA A O 1
ATOM 750 N N . PRO A 1 102 ? 16.456 -1.325 6.325 1.00 83.88 102 PRO A N 1
ATOM 751 C CA . PRO A 1 102 ? 15.987 -1.003 7.675 1.00 83.88 102 PRO A CA 1
ATOM 752 C C . PRO A 1 102 ? 14.462 -1.064 7.847 1.00 83.88 102 PRO A C 1
ATOM 754 O O . PRO A 1 102 ? 13.990 -1.441 8.911 1.00 83.88 102 PRO A O 1
ATOM 757 N N . HIS A 1 103 ? 13.685 -0.759 6.802 1.00 78.31 103 HIS A N 1
ATOM 758 C CA . HIS A 1 103 ? 12.217 -0.789 6.845 1.00 78.31 103 HIS A CA 1
ATOM 759 C C . HIS A 1 103 ? 11.628 -2.203 6.838 1.00 78.31 103 HIS A C 1
ATOM 761 O O . HIS A 1 103 ? 10.440 -2.371 7.090 1.00 78.31 103 HIS A O 1
ATOM 767 N N . PHE A 1 104 ? 12.442 -3.218 6.548 1.00 82.44 104 PHE A N 1
ATOM 768 C CA . PHE A 1 104 ? 12.013 -4.616 6.484 1.00 82.44 104 PHE A CA 1
ATOM 769 C C . PHE A 1 104 ? 12.565 -5.457 7.639 1.00 82.44 104 PHE A C 1
ATOM 771 O O . PHE A 1 104 ? 12.450 -6.683 7.614 1.00 82.44 104 PHE A O 1
ATOM 778 N N . GLN A 1 105 ? 13.191 -4.816 8.630 1.00 84.56 105 GLN A N 1
ATOM 779 C CA . GLN A 1 105 ? 13.615 -5.482 9.854 1.00 84.56 105 GLN A CA 1
ATOM 780 C C . GLN A 1 105 ? 12.386 -5.745 10.724 1.00 84.56 105 GLN A C 1
ATOM 782 O O . GLN A 1 105 ? 11.661 -4.819 11.076 1.00 84.56 105 GLN A O 1
ATOM 787 N N . ARG A 1 106 ? 12.167 -7.015 11.058 1.00 87.00 106 ARG A N 1
ATOM 788 C CA . ARG A 1 106 ? 11.074 -7.483 11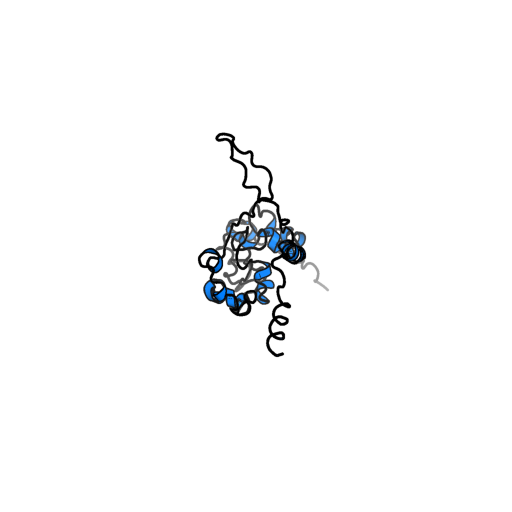.913 1.00 87.00 106 ARG A CA 1
ATOM 789 C C . ARG A 1 106 ? 11.572 -8.598 12.824 1.00 87.00 106 ARG A C 1
ATOM 791 O O . ARG A 1 106 ? 12.544 -9.276 12.473 1.00 87.00 106 ARG A O 1
ATOM 798 N N . ASP A 1 107 ? 10.897 -8.829 13.942 1.00 89.00 107 ASP A N 1
ATOM 799 C CA . ASP A 1 107 ? 11.113 -10.044 14.726 1.00 89.00 107 ASP A CA 1
ATOM 800 C C . ASP A 1 107 ? 10.602 -11.242 13.898 1.00 89.00 107 ASP A C 1
ATOM 802 O O . ASP A 1 107 ? 9.538 -11.146 13.277 1.00 89.00 107 ASP A O 1
ATOM 806 N N . PRO A 1 108 ? 11.322 -12.376 13.834 1.00 89.56 108 PRO A N 1
ATOM 807 C CA . PRO A 1 108 ? 10.841 -13.577 13.152 1.00 89.56 108 PRO A CA 1
ATOM 808 C C . PRO A 1 108 ? 9.438 -14.028 13.589 1.00 89.56 108 PRO A C 1
ATOM 810 O O . PRO A 1 108 ? 8.702 -14.566 12.758 1.00 89.56 108 PRO A O 1
ATOM 813 N N . SER A 1 109 ? 9.059 -13.758 14.841 1.00 89.44 109 SER A N 1
ATOM 814 C CA . SER A 1 109 ? 7.743 -14.053 15.421 1.00 89.44 109 SER A CA 1
ATOM 815 C C . SER A 1 109 ? 6.635 -13.057 15.053 1.00 89.44 109 SER A C 1
ATOM 817 O O . SER A 1 109 ? 5.468 -13.327 15.346 1.00 89.44 109 SER A O 1
ATOM 819 N N . ASP A 1 110 ? 6.960 -11.947 14.383 1.00 89.88 110 ASP A N 1
ATOM 820 C CA . ASP A 1 110 ? 5.960 -10.974 13.943 1.00 89.88 110 ASP A CA 1
ATOM 821 C C . ASP A 1 110 ? 4.993 -11.571 12.916 1.00 89.88 110 ASP A C 1
ATOM 823 O O . ASP A 1 110 ? 5.362 -12.341 12.020 1.00 89.88 110 ASP A O 1
ATOM 827 N N . TRP A 1 111 ? 3.740 -11.138 13.010 1.00 93.25 111 TRP A N 1
ATOM 828 C CA . TRP A 1 111 ? 2.716 -11.426 12.021 1.00 93.25 111 TRP A CA 1
ATOM 829 C C . TRP A 1 111 ? 2.964 -10.577 10.786 1.00 93.25 111 TRP A C 1
ATOM 831 O O . TRP A 1 111 ? 2.989 -9.352 10.866 1.00 93.25 111 TRP A O 1
ATOM 841 N N . VAL A 1 112 ? 3.123 -11.234 9.640 1.00 93.38 112 VAL A N 1
ATOM 842 C CA . VAL A 1 112 ? 3.311 -10.571 8.348 1.00 93.38 112 VAL A CA 1
ATOM 843 C C . VAL A 1 112 ? 1.966 -10.445 7.649 1.00 93.38 112 VAL A C 1
ATOM 845 O O . VAL A 1 112 ? 1.214 -11.416 7.540 1.00 93.38 112 VAL A O 1
ATOM 848 N N . HIS A 1 113 ? 1.661 -9.248 7.165 1.00 95.12 113 HIS A N 1
ATOM 849 C CA . HIS A 1 113 ? 0.448 -8.989 6.412 1.00 95.12 113 HIS A CA 1
ATOM 850 C C . HIS A 1 113 ? 0.459 -9.751 5.077 1.00 95.12 113 HIS A C 1
ATOM 852 O O . HIS A 1 113 ? 1.495 -9.849 4.420 1.00 95.12 113 HIS A O 1
ATOM 858 N N . GLY A 1 114 ? -0.699 -10.279 4.663 1.00 94.75 114 GLY A N 1
ATOM 859 C CA . GLY A 1 114 ? -0.837 -11.177 3.509 1.00 94.75 114 GLY A CA 1
ATOM 860 C C . GLY A 1 114 ? -0.122 -10.701 2.238 1.00 94.75 114 GLY A C 1
ATOM 861 O O . GLY A 1 114 ? 0.734 -11.435 1.750 1.00 94.75 114 GLY A O 1
ATOM 862 N N . PRO A 1 115 ? -0.379 -9.472 1.743 1.00 94.44 115 PRO A N 1
ATOM 863 C CA . PRO A 1 115 ? 0.293 -8.944 0.552 1.00 94.44 115 PRO A CA 1
ATOM 864 C C . PRO A 1 115 ? 1.822 -8.914 0.671 1.00 94.44 115 PRO A C 1
ATOM 866 O O . PRO A 1 115 ? 2.530 -9.208 -0.284 1.00 94.44 115 PRO A O 1
ATOM 869 N N . VAL A 1 116 ? 2.354 -8.625 1.862 1.00 92.94 116 VAL A N 1
ATOM 870 C CA . VAL A 1 116 ? 3.805 -8.632 2.102 1.00 92.94 116 VAL A CA 1
ATOM 871 C C . VAL A 1 116 ? 4.356 -10.053 2.134 1.00 92.94 116 VAL A C 1
ATOM 873 O O . VAL A 1 116 ? 5.433 -10.306 1.597 1.00 92.94 116 VAL A O 1
ATOM 876 N N . ALA A 1 117 ? 3.615 -10.989 2.730 1.00 92.19 117 ALA A N 1
ATOM 877 C CA . ALA A 1 117 ? 4.011 -12.392 2.814 1.00 92.19 117 ALA A CA 1
ATOM 878 C C . ALA A 1 117 ? 4.146 -13.053 1.431 1.00 92.19 117 ALA A C 1
ATOM 880 O O . ALA A 1 117 ? 4.935 -13.984 1.284 1.00 92.19 117 ALA A O 1
ATOM 881 N N . VAL A 1 118 ? 3.415 -12.555 0.428 1.00 93.75 118 VAL A N 1
ATOM 882 C CA . VAL A 1 118 ? 3.413 -13.081 -0.948 1.00 93.75 118 VAL A CA 1
ATOM 883 C C . VAL A 1 118 ? 4.145 -12.193 -1.961 1.00 93.75 118 VAL A C 1
ATOM 885 O O . VAL A 1 118 ? 4.011 -12.414 -3.158 1.00 93.75 118 VAL A O 1
ATOM 888 N N . ASP A 1 119 ? 4.938 -11.218 -1.501 1.00 92.56 119 ASP A N 1
ATOM 889 C CA . ASP A 1 119 ? 5.712 -10.306 -2.362 1.00 92.56 119 ASP A CA 1
ATOM 890 C C . ASP A 1 119 ? 4.870 -9.394 -3.290 1.00 92.56 119 ASP A C 1
ATOM 892 O O . ASP A 1 119 ? 5.328 -8.913 -4.328 1.00 92.56 119 ASP A O 1
ATOM 896 N N . ASP A 1 120 ? 3.633 -9.084 -2.902 1.00 93.94 120 ASP A N 1
ATOM 897 C CA . ASP A 1 120 ? 2.734 -8.224 -3.678 1.00 93.94 120 ASP A CA 1
ATOM 898 C C . ASP A 1 120 ? 2.845 -6.748 -3.262 1.00 93.94 120 ASP A C 1
ATOM 900 O O . ASP A 1 120 ? 1.882 -6.077 -2.878 1.00 93.94 120 ASP A O 1
ATOM 904 N N . CYS A 1 121 ? 4.070 -6.216 -3.288 1.00 93.19 121 CYS A N 1
ATOM 905 C CA . CYS A 1 121 ? 4.319 -4.835 -2.866 1.00 93.19 121 CYS A CA 1
ATOM 906 C C . CYS A 1 121 ? 3.618 -3.818 -3.784 1.00 93.19 121 CYS A C 1
ATOM 908 O O . CYS A 1 121 ? 3.250 -2.729 -3.335 1.00 93.19 121 CYS A O 1
ATOM 910 N N . LEU A 1 122 ? 3.446 -4.166 -5.068 1.00 94.31 122 LEU A N 1
ATOM 911 C CA . LEU A 1 122 ? 2.919 -3.259 -6.089 1.00 94.31 122 LEU A CA 1
ATOM 912 C C . LEU A 1 122 ? 1.393 -3.119 -6.073 1.00 94.31 122 LEU A C 1
ATOM 914 O O . LEU A 1 122 ? 0.859 -2.203 -6.698 1.00 94.31 122 LEU A O 1
ATOM 918 N N . PHE A 1 123 ? 0.685 -3.964 -5.322 1.00 95.62 123 PHE A N 1
ATOM 919 C CA . PHE A 1 123 ? -0.739 -3.762 -5.066 1.00 95.62 123 PHE A CA 1
ATOM 920 C C . PHE A 1 123 ? -0.991 -2.448 -4.314 1.00 95.62 123 PHE A C 1
ATOM 922 O O . PHE A 1 123 ? 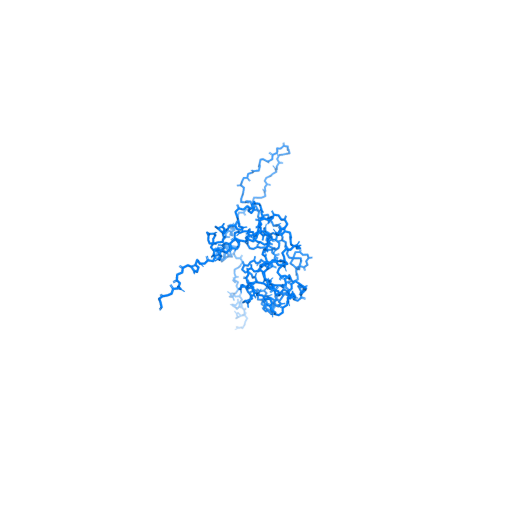-1.882 -1.664 -4.659 1.00 95.62 123 PHE A O 1
ATOM 929 N N . CYS A 1 124 ? -0.165 -2.194 -3.296 1.00 95.44 124 CYS A N 1
ATOM 930 C CA . CYS A 1 124 ? -0.266 -1.026 -2.430 1.00 95.44 124 CYS A CA 1
ATOM 931 C C . CYS A 1 124 ? 0.622 0.131 -2.874 1.00 95.44 124 CYS A C 1
ATOM 933 O O . CYS A 1 124 ? 0.218 1.277 -2.702 1.00 95.44 124 CYS A O 1
ATOM 935 N N . HIS A 1 125 ? 1.799 -0.142 -3.440 1.00 94.81 125 HIS A N 1
ATOM 936 C CA . HIS A 1 125 ? 2.777 0.878 -3.817 1.00 94.81 125 HIS A CA 1
ATOM 937 C C . HIS A 1 125 ? 2.998 0.953 -5.332 1.00 94.81 125 HIS A C 1
ATOM 939 O O . HIS A 1 125 ? 3.031 -0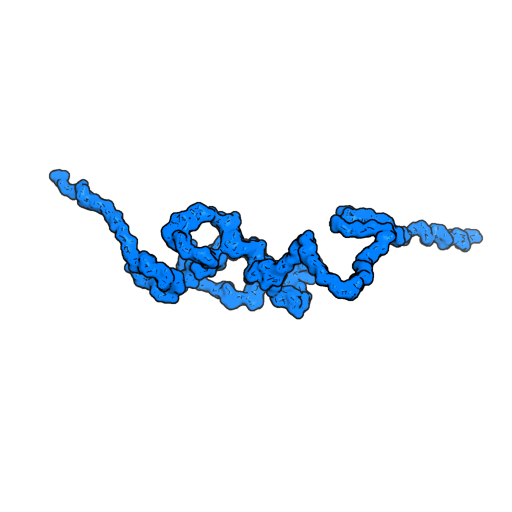.045 -6.035 1.00 94.81 125 HIS A O 1
ATOM 945 N N . LYS A 1 126 ? 3.242 2.152 -5.851 1.00 93.44 126 LYS A N 1
ATOM 946 C CA . LYS A 1 126 ? 3.754 2.396 -7.198 1.00 93.44 126 LYS A CA 1
ATOM 947 C C . LYS A 1 126 ? 5.282 2.420 -7.151 1.00 93.44 126 LYS A C 1
ATOM 949 O O . LYS A 1 126 ? 5.872 2.996 -6.243 1.00 93.44 126 LYS A O 1
ATOM 954 N N . GLY A 1 127 ? 5.935 1.826 -8.150 1.00 90.94 127 GLY A N 1
ATOM 955 C CA . GLY A 1 127 ? 7.403 1.750 -8.199 1.00 90.94 127 GLY A CA 1
ATOM 956 C C . GLY A 1 127 ? 8.109 3.072 -8.526 1.00 90.94 127 GLY A C 1
ATOM 957 O O . GLY A 1 127 ? 9.298 3.206 -8.255 1.00 90.94 127 GLY A O 1
ATOM 958 N N . HIS A 1 128 ? 7.395 4.046 -9.098 1.00 91.25 128 HIS A N 1
ATOM 959 C CA . HIS A 1 128 ? 7.991 5.268 -9.651 1.00 91.25 128 HIS A CA 1
ATOM 960 C C . HIS A 1 128 ? 7.389 6.536 -9.055 1.00 91.25 128 HIS A C 1
ATOM 962 O O . HIS A 1 128 ? 8.078 7.276 -8.362 1.00 91.25 128 HIS A O 1
ATOM 968 N N . GLU A 1 129 ? 6.106 6.784 -9.291 1.00 91.50 129 GLU A N 1
ATOM 969 C CA . GLU A 1 129 ? 5.435 8.008 -8.862 1.00 91.50 129 GLU A CA 1
ATOM 970 C C . GLU A 1 129 ? 3.985 7.739 -8.480 1.00 91.50 129 GLU A C 1
ATOM 972 O O . GLU A 1 129 ? 3.364 6.787 -8.955 1.00 91.50 129 GLU A O 1
ATOM 977 N N . SER A 1 130 ? 3.452 8.574 -7.596 1.00 92.94 130 SER A N 1
ATOM 978 C CA . SER A 1 130 ? 2.066 8.533 -7.171 1.00 92.94 130 SER A CA 1
ATOM 979 C C . SER A 1 130 ? 1.537 9.911 -6.790 1.00 92.94 130 SER A C 1
ATOM 981 O O . SER A 1 130 ? 2.264 10.789 -6.327 1.00 92.94 130 SER A O 1
ATOM 983 N N . GLU A 1 131 ? 0.225 10.056 -6.913 1.00 92.81 131 GLU A N 1
ATOM 984 C CA . GLU A 1 131 ? -0.563 11.163 -6.374 1.00 92.81 131 GLU A CA 1
ATOM 985 C C . GLU A 1 131 ? -0.747 11.065 -4.850 1.00 92.81 131 GLU A C 1
ATOM 987 O O . GLU A 1 131 ? -1.226 11.996 -4.206 1.00 92.81 131 GLU A O 1
ATOM 992 N N . TYR A 1 132 ? -0.328 9.951 -4.245 1.00 90.38 132 TYR A N 1
ATOM 993 C CA . TYR A 1 132 ? -0.404 9.709 -2.810 1.00 90.38 132 TYR A CA 1
ATOM 994 C C . TYR A 1 132 ? 0.991 9.585 -2.194 1.00 90.38 132 TYR A C 1
ATOM 996 O O . TYR A 1 132 ? 1.927 9.056 -2.799 1.00 90.38 132 TYR A O 1
ATOM 1004 N N . ARG A 1 133 ? 1.130 10.053 -0.946 1.00 88.44 133 ARG A N 1
ATOM 1005 C CA . ARG A 1 133 ? 2.359 9.887 -0.151 1.00 88.44 133 ARG A CA 1
ATOM 1006 C C . ARG A 1 133 ? 2.747 8.413 -0.039 1.00 88.44 133 ARG A C 1
ATOM 1008 O O . ARG A 1 133 ? 1.895 7.537 -0.141 1.00 88.44 133 ARG A O 1
ATOM 1015 N N . SER A 1 134 ? 4.034 8.154 0.185 1.00 89.06 134 SER A N 1
ATOM 1016 C CA . SER A 1 134 ? 4.588 6.793 0.286 1.00 89.06 134 SER A CA 1
ATOM 1017 C C . SER A 1 134 ? 4.335 5.939 -0.960 1.00 89.06 134 SER A C 1
ATOM 1019 O O . SER A 1 134 ? 4.312 4.714 -0.883 1.00 89.06 134 SER A O 1
ATOM 1021 N N . LEU A 1 135 ? 4.150 6.593 -2.111 1.00 92.75 135 LEU A N 1
ATOM 1022 C CA . LEU A 1 135 ? 3.881 5.962 -3.398 1.00 92.75 135 LEU A CA 1
ATOM 1023 C C . LEU A 1 135 ? 2.615 5.099 -3.423 1.00 92.75 135 LEU A C 1
ATOM 1025 O O . LEU A 1 135 ? 2.555 4.162 -4.203 1.00 92.75 135 LEU A O 1
ATOM 1029 N N . LEU A 1 136 ? 1.600 5.363 -2.600 1.00 94.75 136 LEU A N 1
ATOM 1030 C CA . LEU A 1 136 ? 0.436 4.470 -2.552 1.00 94.75 136 LEU A CA 1
ATOM 1031 C C . LEU A 1 136 ? -0.343 4.443 -3.876 1.00 94.75 136 LEU A C 1
ATOM 1033 O O . LEU A 1 136 ? -0.400 5.442 -4.583 1.00 94.75 136 LEU A O 1
ATOM 1037 N N . THR A 1 137 ? -0.968 3.324 -4.232 1.00 96.19 137 THR A N 1
ATOM 1038 C CA . THR A 1 137 ? -1.775 3.206 -5.463 1.00 96.19 137 THR A CA 1
ATOM 1039 C C . THR A 1 137 ? -3.137 3.896 -5.357 1.00 96.19 137 THR A C 1
ATOM 1041 O O . THR A 1 137 ? -3.754 4.173 -6.385 1.00 96.19 137 THR A O 1
ATOM 1044 N N . ALA A 1 138 ? -3.585 4.189 -4.133 1.00 94.88 138 ALA A N 1
ATOM 1045 C CA . ALA A 1 138 ? -4.849 4.840 -3.804 1.00 94.88 138 ALA A CA 1
ATOM 1046 C C . ALA A 1 138 ? -4.734 5.643 -2.497 1.00 94.88 138 ALA A C 1
ATOM 1048 O O . ALA A 1 138 ? -3.727 5.559 -1.784 1.00 94.88 138 ALA A O 1
ATOM 1049 N N . ALA A 1 139 ? -5.791 6.376 -2.140 1.00 92.06 139 ALA A N 1
ATOM 1050 C CA . ALA A 1 13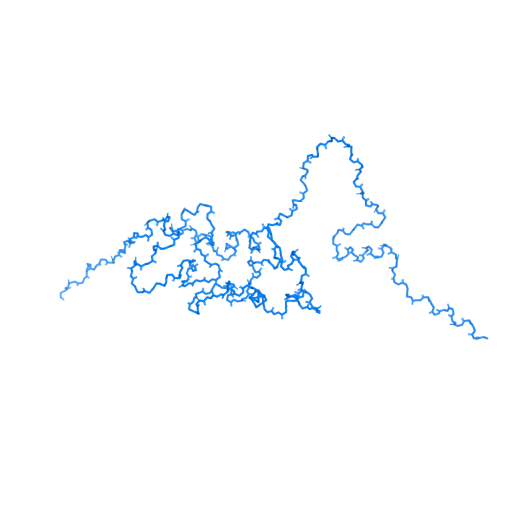9 ? -5.872 7.035 -0.841 1.00 92.06 139 ALA A CA 1
ATOM 1051 C C . ALA A 1 139 ? -5.774 5.998 0.303 1.00 92.06 139 ALA A C 1
ATOM 1053 O O . ALA A 1 139 ? -6.362 4.922 0.186 1.00 92.06 139 ALA A O 1
ATOM 1054 N N . PRO A 1 140 ? -5.106 6.301 1.438 1.00 88.50 140 PRO A N 1
ATOM 1055 C CA . PRO A 1 140 ? -4.775 5.294 2.454 1.00 88.50 140 PRO A CA 1
ATOM 1056 C C . PRO A 1 140 ? -5.958 4.453 2.948 1.00 88.50 140 PRO A C 1
ATOM 1058 O O . PRO A 1 140 ? -5.853 3.237 3.037 1.00 88.50 140 PRO A O 1
ATOM 1061 N N . ARG A 1 141 ? -7.102 5.085 3.243 1.00 90.19 141 ARG A N 1
ATOM 1062 C CA . ARG A 1 141 ? -8.301 4.369 3.705 1.00 90.19 141 ARG A CA 1
ATOM 1063 C C . ARG A 1 141 ? -8.904 3.502 2.604 1.00 90.19 141 ARG A C 1
ATOM 1065 O O . ARG A 1 141 ? -9.271 2.365 2.863 1.00 90.19 141 ARG A O 1
ATOM 1072 N N . GLU A 1 142 ? -9.012 4.045 1.396 1.00 92.88 142 GLU A N 1
ATOM 1073 C CA . GLU A 1 142 ? -9.577 3.331 0.251 1.00 92.88 142 GLU A CA 1
ATOM 1074 C C . GLU A 1 142 ? -8.739 2.101 -0.097 1.00 92.88 142 GLU A C 1
ATOM 1076 O O . GLU A 1 142 ? -9.294 1.037 -0.346 1.00 92.88 142 GLU A O 1
ATOM 1081 N N . LEU A 1 143 ? -7.411 2.223 -0.030 1.00 95.31 143 LEU A N 1
ATOM 1082 C CA . LEU A 1 143 ? -6.490 1.133 -0.321 1.00 95.31 143 LEU A CA 1
ATOM 1083 C C . LEU A 1 143 ? -6.760 -0.101 0.548 1.00 95.31 143 LEU A C 1
ATOM 1085 O O . LEU A 1 143 ? -6.860 -1.209 0.027 1.00 95.31 143 LEU A O 1
ATOM 1089 N N . CYS A 1 144 ? -6.930 0.091 1.858 1.00 93.56 144 CYS A N 1
ATOM 1090 C CA . CYS A 1 144 ? -7.229 -0.999 2.789 1.00 93.56 144 CYS A CA 1
ATOM 1091 C C . CYS A 1 144 ? -8.585 -1.655 2.486 1.00 93.56 144 CYS A C 1
ATOM 1093 O O . CYS A 1 144 ? -8.731 -2.874 2.575 1.00 93.56 144 CYS A O 1
ATOM 1095 N N . LEU A 1 145 ? -9.573 -0.843 2.104 1.00 93.94 145 LEU A N 1
ATOM 1096 C CA . LEU A 1 145 ? -10.942 -1.287 1.843 1.00 93.94 145 LEU A CA 1
ATOM 1097 C C . LEU A 1 145 ? -11.117 -2.004 0.497 1.00 93.94 145 LEU A C 1
ATOM 1099 O O . LEU A 1 145 ? -12.203 -2.494 0.208 1.00 93.94 145 LEU A O 1
ATOM 1103 N N . ARG A 1 146 ? -10.057 -2.121 -0.313 1.00 95.25 146 ARG A N 1
ATOM 1104 C CA . ARG A 1 146 ? -10.069 -2.967 -1.519 1.00 95.25 146 ARG A CA 1
ATOM 1105 C C . ARG A 1 146 ? -10.153 -4.455 -1.198 1.00 95.25 146 ARG A C 1
ATOM 1107 O O . ARG A 1 146 ? -10.652 -5.218 -2.015 1.00 95.25 146 ARG A O 1
ATOM 1114 N N . CYS A 1 147 ? -9.664 -4.850 -0.024 1.00 95.12 147 CYS A N 1
ATOM 1115 C CA . CYS A 1 147 ? -9.666 -6.242 0.425 1.00 95.12 147 CYS A CA 1
ATOM 1116 C C . CYS A 1 147 ? -10.432 -6.422 1.736 1.00 95.12 147 CYS A C 1
ATOM 1118 O O . CYS A 1 147 ? -11.040 -7.467 1.958 1.00 95.12 147 CYS A O 1
ATOM 1120 N N . HIS A 1 148 ? -10.397 -5.426 2.621 1.00 93.62 148 HIS A N 1
ATOM 1121 C CA . HIS A 1 148 ? -11.070 -5.518 3.906 1.00 93.62 148 HIS A CA 1
ATOM 1122 C C . HIS A 1 148 ? -12.470 -4.922 3.861 1.00 93.62 148 HIS A C 1
ATOM 1124 O O . HIS A 1 148 ? -12.650 -3.760 3.500 1.00 93.62 148 HIS A O 1
ATOM 1130 N N . ASP A 1 149 ? -13.448 -5.696 4.325 1.00 93.56 149 ASP A N 1
ATOM 1131 C CA . ASP A 1 149 ? -14.820 -5.221 4.425 1.00 93.56 149 ASP A CA 1
ATOM 1132 C C . ASP A 1 149 ? -14.948 -4.046 5.410 1.00 93.56 149 ASP A C 1
ATOM 1134 O O . ASP A 1 149 ? -14.542 -4.112 6.578 1.00 93.56 149 ASP A O 1
ATOM 1138 N N . ALA A 1 150 ? -15.545 -2.959 4.925 1.00 89.81 150 ALA A N 1
ATOM 1139 C CA . ALA A 1 150 ? -15.713 -1.736 5.692 1.00 89.81 150 ALA A CA 1
ATOM 1140 C C . ALA A 1 150 ? -16.673 -1.927 6.873 1.00 89.81 150 ALA A C 1
ATOM 1142 O O . ALA A 1 150 ? -16.411 -1.390 7.948 1.00 89.81 150 ALA A O 1
ATOM 1143 N N . GLY A 1 151 ? -17.759 -2.688 6.699 1.00 88.00 151 GLY A N 1
ATOM 1144 C CA . GLY A 1 151 ? -18.764 -2.902 7.743 1.00 88.00 151 GLY A CA 1
ATOM 1145 C C . GLY A 1 151 ? -18.206 -3.697 8.923 1.00 88.00 151 GLY A C 1
ATOM 1146 O O . GLY A 1 151 ? -18.315 -3.276 10.077 1.00 88.00 151 GLY A O 1
ATOM 1147 N N . ALA A 1 152 ? -17.527 -4.803 8.628 1.00 87.81 152 ALA A N 1
ATOM 1148 C CA . ALA A 1 152 ? -16.924 -5.703 9.601 1.00 87.81 152 ALA A CA 1
ATOM 1149 C C . ALA A 1 152 ? -15.792 -5.046 10.401 1.00 87.81 152 ALA A C 1
ATOM 1151 O O . ALA A 1 152 ? -15.615 -5.347 11.589 1.00 87.81 152 ALA A O 1
ATOM 1152 N N . LEU A 1 153 ? -15.020 -4.156 9.767 1.00 86.06 153 LEU A N 1
ATOM 1153 C CA . LEU A 1 153 ? -13.962 -3.416 10.443 1.00 86.06 153 LEU A CA 1
ATOM 1154 C C . LEU A 1 153 ? -14.511 -2.200 11.182 1.00 86.06 153 LEU A C 1
ATOM 1156 O O . LEU A 1 153 ? -14.338 -2.094 12.393 1.00 86.06 153 LEU A O 1
ATOM 1160 N N . LEU A 1 154 ? -15.164 -1.270 10.491 1.00 85.06 154 LEU A N 1
ATOM 1161 C CA . LEU A 1 154 ? -15.522 0.038 11.050 1.00 85.06 154 LEU A CA 1
ATOM 1162 C C . LEU A 1 154 ? -16.704 -0.022 12.025 1.00 85.06 154 LEU A C 1
ATOM 1164 O O . LEU A 1 154 ? -16.845 0.875 12.849 1.00 85.06 154 LEU A O 1
ATOM 1168 N N . GLY A 1 155 ? -17.511 -1.088 11.990 1.00 84.00 155 GLY A N 1
ATOM 1169 C CA . GLY A 1 155 ? -18.573 -1.331 12.971 1.00 84.00 155 GLY A CA 1
ATOM 1170 C C . GLY A 1 155 ? -18.066 -1.735 14.362 1.00 84.00 155 GLY A C 1
ATOM 1171 O O . GLY A 1 155 ? -18.850 -1.833 15.306 1.00 84.00 155 GLY A O 1
ATOM 1172 N N . ARG A 1 156 ? -16.758 -1.979 14.522 1.00 81.56 156 ARG A N 1
ATOM 1173 C CA . ARG A 1 156 ? -16.154 -2.344 15.811 1.00 81.56 156 ARG A CA 1
ATOM 1174 C C . ARG A 1 156 ? -16.161 -1.138 16.764 1.00 81.56 156 ARG A C 1
ATOM 1176 O O . ARG A 1 156 ? -15.867 -0.025 16.328 1.00 81.56 156 ARG A O 1
ATOM 1183 N N . PRO A 1 157 ? -16.376 -1.337 18.082 1.00 79.12 157 PRO A N 1
ATOM 1184 C CA . PRO A 1 157 ? -16.390 -0.242 19.058 1.00 79.12 157 PRO A CA 1
ATOM 1185 C C . PRO A 1 157 ? -15.146 0.655 19.015 1.00 79.12 157 PRO A C 1
ATOM 1187 O O . PRO A 1 157 ? -15.251 1.863 19.196 1.00 79.12 157 PRO A O 1
ATOM 1190 N N . TYR A 1 158 ? -13.985 0.072 18.712 1.00 77.25 158 TYR A N 1
ATOM 1191 C CA . TYR A 1 158 ? -12.692 0.757 18.659 1.00 77.25 158 TYR A CA 1
ATOM 1192 C C . TYR A 1 158 ? -12.518 1.707 17.460 1.00 77.25 158 TYR A C 1
ATOM 1194 O O . TYR A 1 158 ? -11.566 2.477 17.430 1.00 77.25 158 TYR A O 1
ATOM 1202 N N . HIS A 1 159 ? -13.436 1.686 16.489 1.00 84.75 159 HIS A N 1
ATOM 1203 C CA . HIS A 1 159 ? -13.406 2.547 15.301 1.00 84.75 159 HIS A CA 1
ATOM 1204 C C . HIS A 1 159 ? -14.494 3.631 15.299 1.00 84.75 159 HIS A C 1
ATOM 1206 O O . HIS A 1 159 ? -14.619 4.369 14.321 1.00 84.75 159 HIS A O 1
ATOM 1212 N N . ARG A 1 160 ? -15.274 3.763 16.384 1.00 74.25 160 ARG A N 1
ATOM 1213 C CA . ARG A 1 160 ? -16.415 4.694 16.443 1.00 74.25 160 ARG A CA 1
ATOM 1214 C C . ARG A 1 160 ? -16.021 6.169 16.292 1.00 74.25 160 ARG A C 1
ATOM 1216 O O . ARG A 1 160 ? -16.824 6.933 15.776 1.00 74.25 160 ARG A O 1
ATOM 1223 N N . ASP A 1 161 ? -14.776 6.532 16.622 1.00 76.81 161 ASP A N 1
ATOM 1224 C CA . ASP A 1 161 ? -14.301 7.925 16.654 1.00 76.81 161 ASP A CA 1
ATOM 1225 C C . ASP A 1 161 ? -12.962 8.133 15.917 1.00 76.81 161 ASP A C 1
ATOM 1227 O O . ASP A 1 161 ? -12.064 8.836 16.386 1.00 76.81 161 ASP A O 1
ATOM 1231 N N . LEU A 1 162 ? -12.794 7.523 14.739 1.00 77.44 162 LEU A N 1
ATOM 1232 C CA . LEU A 1 162 ? -11.543 7.650 13.971 1.00 77.44 162 LEU A CA 1
ATOM 1233 C C . LEU A 1 162 ? -11.265 9.089 13.496 1.00 77.44 162 LEU A C 1
ATOM 1235 O O . LEU A 1 162 ? -10.107 9.476 13.325 1.00 77.44 162 LEU A O 1
ATOM 1239 N N . GLY A 1 163 ? -12.300 9.907 13.289 1.00 80.12 163 GLY A N 1
ATOM 1240 C CA . GLY A 1 163 ? -12.153 11.267 12.770 1.00 80.12 163 GLY A CA 1
ATOM 1241 C C . GLY A 1 163 ? -11.418 11.285 11.422 1.00 80.12 163 GLY A C 1
ATOM 1242 O O . GLY A 1 163 ? -11.874 10.682 10.455 1.00 80.12 163 GLY A O 1
ATOM 1243 N N . LYS A 1 164 ? -10.272 11.980 11.362 1.00 76.81 164 LYS A N 1
ATOM 1244 C CA . LYS A 1 164 ? -9.398 12.059 10.170 1.00 76.81 164 LYS A CA 1
ATOM 1245 C C . LYS A 1 164 ? -8.259 11.029 10.166 1.00 76.81 164 LYS A C 1
ATOM 1247 O O . LYS A 1 164 ? -7.384 11.100 9.305 1.00 76.81 164 LYS A O 1
ATOM 1252 N N . GLN A 1 165 ? -8.219 10.124 11.141 1.00 82.25 165 GLN A N 1
ATOM 1253 C CA . GLN A 1 165 ? -7.173 9.107 11.222 1.00 82.25 165 GLN A CA 1
ATOM 1254 C C . GLN A 1 165 ? -7.314 8.094 10.083 1.00 82.25 165 GLN A C 1
ATOM 1256 O O . GLN A 1 165 ? -8.408 7.828 9.582 1.00 82.25 165 GLN A O 1
ATOM 1261 N N . THR A 1 166 ? -6.185 7.525 9.674 1.00 85.94 166 THR A N 1
ATOM 1262 C CA . THR A 1 166 ? -6.122 6.476 8.651 1.00 85.94 166 THR A CA 1
ATOM 1263 C C . THR A 1 166 ? -5.912 5.118 9.306 1.00 85.94 166 THR A C 1
ATOM 1265 O O . THR A 1 166 ? -5.436 5.050 10.435 1.00 85.94 166 THR A O 1
ATOM 1268 N N . CYS A 1 167 ? -6.202 4.027 8.595 1.00 89.06 167 CYS A N 1
ATOM 1269 C CA . CYS A 1 167 ? -5.957 2.666 9.085 1.00 89.06 167 CYS A CA 1
ATOM 1270 C C . CYS A 1 167 ? -4.504 2.498 9.564 1.00 89.06 167 CYS A C 1
ATOM 1272 O O . CYS A 1 167 ? -4.258 1.989 10.655 1.00 89.06 167 CYS A O 1
ATOM 1274 N N . SER A 1 168 ? -3.555 3.049 8.801 1.00 88.69 168 SER A N 1
ATOM 1275 C CA . SER A 1 168 ? -2.123 2.993 9.098 1.00 88.69 168 SER A CA 1
ATOM 1276 C C . SER A 1 168 ? -1.662 3.889 10.255 1.00 88.69 168 SER A C 1
ATOM 1278 O O . SER A 1 168 ? -0.475 3.967 10.549 1.00 88.69 168 SER A O 1
ATOM 1280 N N . THR A 1 169 ? -2.573 4.635 10.887 1.00 85.69 169 THR A N 1
ATOM 1281 C CA . THR A 1 169 ? -2.260 5.421 12.090 1.00 85.69 169 THR A CA 1
ATOM 1282 C C . THR A 1 169 ? -2.092 4.515 13.307 1.00 85.69 169 THR A C 1
ATOM 1284 O O . THR A 1 169 ? -1.270 4.809 14.172 1.00 85.69 169 THR A O 1
ATOM 1287 N N . CYS A 1 170 ? -2.851 3.418 13.356 1.00 85.31 170 CYS A N 1
ATOM 1288 C CA . CYS A 1 170 ? -2.807 2.449 14.450 1.00 85.31 170 CYS A CA 1
ATOM 1289 C C . CYS A 1 170 ? -2.337 1.068 13.989 1.00 85.31 170 CYS A C 1
ATOM 1291 O O . CYS A 1 170 ? -1.801 0.323 14.802 1.00 85.31 170 CYS A O 1
ATOM 1293 N N . HIS A 1 171 ? -2.516 0.727 12.711 1.00 90.12 171 HIS A N 1
ATOM 1294 C CA . HIS A 1 171 ? -2.089 -0.550 12.152 1.00 90.12 171 HIS A CA 1
ATOM 1295 C C . HIS A 1 171 ? -0.808 -0.398 11.322 1.00 90.12 171 HIS A C 1
ATOM 1297 O O . HIS A 1 171 ? -0.695 0.527 10.524 1.00 90.12 171 HIS A O 1
ATOM 1303 N N . ASP A 1 172 ? 0.141 -1.314 11.458 1.00 91.44 172 ASP A N 1
ATOM 1304 C CA . ASP A 1 172 ? 1.255 -1.454 10.530 1.00 91.44 172 ASP A CA 1
ATOM 1305 C C . ASP A 1 172 ? 0.794 -2.281 9.313 1.00 91.44 172 ASP A C 1
ATOM 1307 O O . ASP A 1 172 ? 0.364 -3.426 9.461 1.00 91.44 172 ASP A O 1
ATOM 1311 N N . PRO A 1 173 ? 0.834 -1.734 8.088 1.00 92.81 173 PRO A N 1
ATOM 1312 C CA . PRO A 1 173 ? 0.351 -2.435 6.902 1.00 92.81 173 PRO A CA 1
ATOM 1313 C C . PRO A 1 173 ? 1.289 -3.555 6.424 1.00 92.81 173 PRO A C 1
ATOM 1315 O O . PRO A 1 173 ? 0.942 -4.245 5.462 1.00 92.81 173 PRO A O 1
ATOM 1318 N N . HIS A 1 174 ? 2.459 -3.732 7.047 1.00 93.06 174 HIS A N 1
ATOM 1319 C CA . HIS A 1 174 ? 3.440 -4.747 6.686 1.00 93.06 174 HIS A CA 1
ATOM 1320 C C . HIS A 1 174 ? 3.546 -5.858 7.726 1.00 93.06 174 HIS A C 1
ATOM 1322 O O . HIS A 1 174 ? 3.415 -7.030 7.363 1.00 93.06 174 HIS A O 1
ATOM 1328 N N . PHE A 1 175 ? 3.811 -5.521 8.989 1.00 91.81 175 PHE A N 1
ATOM 1329 C CA . PHE A 1 175 ? 3.980 -6.507 10.055 1.00 91.81 175 PHE A CA 1
ATOM 1330 C C . PHE A 1 175 ? 3.871 -5.900 11.455 1.00 91.81 175 PHE A C 1
ATOM 1332 O O . PHE A 1 175 ? 4.225 -4.748 11.678 1.00 91.81 175 PHE A O 1
ATOM 1339 N N . ALA A 1 176 ? 3.434 -6.708 12.423 1.00 89.75 176 ALA A N 1
ATOM 1340 C CA . ALA A 1 176 ? 3.526 -6.360 13.839 1.00 89.75 176 ALA A CA 1
ATOM 1341 C C . ALA A 1 176 ? 3.551 -7.601 14.739 1.00 89.75 176 ALA A C 1
ATOM 1343 O O . ALA A 1 176 ? 3.158 -8.694 14.328 1.00 89.75 176 ALA A O 1
ATOM 1344 N N . GLY A 1 177 ? 3.881 -7.410 16.017 1.00 87.25 177 GLY A N 1
ATOM 1345 C CA . GLY A 1 177 ? 3.901 -8.474 17.031 1.00 87.25 177 GLY A CA 1
ATOM 1346 C C . GLY A 1 177 ? 2.533 -9.077 17.390 1.00 87.25 177 GLY A C 1
ATOM 1347 O O . GLY A 1 177 ? 2.432 -9.899 18.297 1.00 87.25 177 GLY A O 1
ATOM 1348 N N . ASN A 1 178 ? 1.449 -8.686 16.712 1.00 86.44 178 ASN A N 1
ATOM 1349 C CA . ASN A 1 178 ? 0.102 -9.196 16.951 1.00 86.44 178 ASN A CA 1
ATOM 1350 C C . ASN A 1 178 ? -0.679 -9.389 15.643 1.00 86.44 178 ASN A C 1
ATOM 1352 O O . ASN A 1 178 ? -0.453 -8.704 14.649 1.00 86.44 178 ASN A O 1
ATOM 1356 N N . ARG A 1 179 ? -1.668 -10.289 15.676 1.00 89.38 179 ARG A N 1
ATOM 1357 C CA . ARG A 1 179 ? -2.506 -10.653 14.516 1.00 89.38 179 ARG A CA 1
ATOM 1358 C C . ARG A 1 179 ? -3.366 -9.512 13.973 1.00 89.38 179 ARG A C 1
ATOM 1360 O O . ARG A 1 179 ? -3.868 -9.619 12.860 1.00 89.38 179 ARG A O 1
ATOM 1367 N N . LEU A 1 180 ? -3.583 -8.466 14.769 1.00 88.19 180 LEU A N 1
ATOM 1368 C CA . LEU A 1 180 ? -4.331 -7.277 14.362 1.00 88.19 180 LEU A CA 1
ATOM 1369 C C . LEU A 1 180 ? -3.419 -6.228 13.720 1.00 88.19 180 LEU A C 1
ATOM 1371 O O . LEU A 1 180 ? -3.903 -5.166 13.343 1.00 88.19 180 LEU A O 1
ATOM 1375 N N . LEU A 1 181 ? -2.121 -6.519 13.596 1.00 90.12 181 LEU A N 1
ATOM 1376 C CA . LEU A 1 181 ? -1.114 -5.639 13.029 1.00 90.12 181 LEU A CA 1
ATOM 1377 C C . LEU A 1 181 ? -1.044 -4.274 13.717 1.00 90.12 181 LEU A C 1
ATOM 1379 O O . LEU A 1 181 ? -0.828 -3.274 13.057 1.00 90.12 181 LEU A O 1
ATOM 1383 N N . LEU A 1 182 ? -1.269 -4.181 15.027 1.00 88.19 182 LEU A N 1
ATOM 1384 C CA . LEU A 1 182 ? -1.161 -2.885 15.709 1.00 88.19 182 LEU A CA 1
ATOM 1385 C C . LEU A 1 182 ? 0.302 -2.412 15.730 1.00 88.19 182 LEU A C 1
ATOM 1387 O O . LEU A 1 182 ? 1.174 -3.164 16.162 1.00 88.19 182 LEU A O 1
ATOM 1391 N N . ALA A 1 183 ? 0.560 -1.182 15.278 1.00 78.75 183 ALA A N 1
ATOM 1392 C CA . ALA A 1 183 ? 1.897 -0.602 15.086 1.00 78.75 183 ALA A CA 1
ATOM 1393 C C . ALA A 1 183 ? 2.682 -0.376 16.396 1.00 78.75 183 ALA A C 1
ATOM 1395 O O . ALA A 1 183 ? 3.876 -0.097 16.379 1.00 78.75 183 ALA A O 1
ATOM 1396 N N . ASP A 1 184 ? 2.016 -0.488 17.541 1.00 68.88 184 ASP A N 1
ATOM 1397 C CA . ASP A 1 184 ? 2.599 -0.483 18.882 1.00 68.88 184 ASP A CA 1
ATOM 1398 C C . ASP A 1 184 ? 2.828 -1.892 19.454 1.00 68.88 184 ASP A C 1
ATOM 1400 O O . ASP A 1 184 ? 3.308 -2.030 20.578 1.00 68.88 184 ASP A O 1
ATOM 1404 N N . GLY A 1 185 ? 2.526 -2.938 18.679 1.00 52.38 185 GLY A N 1
ATOM 1405 C CA . GLY A 1 185 ? 2.570 -4.347 19.070 1.00 52.38 185 GLY A CA 1
ATOM 1406 C C . GLY A 1 185 ? 3.934 -4.880 19.512 1.00 52.38 185 GLY A C 1
ATOM 1407 O O . GLY A 1 185 ? 4.028 -6.037 19.910 1.00 52.38 185 GLY A O 1
ATOM 1408 N N . ASN A 1 186 ? 4.979 -4.052 19.472 1.00 42.19 186 ASN A N 1
ATOM 1409 C CA . ASN A 1 186 ? 6.302 -4.296 20.043 1.00 42.19 186 ASN A CA 1
ATOM 1410 C C . ASN A 1 186 ? 6.234 -4.421 21.579 1.00 42.19 186 ASN A C 1
ATOM 1412 O O . ASN A 1 186 ? 7.146 -4.972 22.196 1.00 42.19 186 ASN A O 1
ATOM 1416 N N . THR A 1 187 ? 5.153 -3.955 22.215 1.00 43.09 187 THR A N 1
ATOM 1417 C CA . THR A 1 187 ? 4.759 -4.429 23.545 1.00 43.09 187 THR A CA 1
ATOM 1418 C C . THR A 1 187 ? 4.209 -5.841 23.406 1.00 43.09 187 THR A C 1
ATOM 1420 O O . THR A 1 187 ? 3.011 -6.044 23.204 1.00 43.09 187 THR A O 1
ATOM 1423 N N . ARG A 1 188 ? 5.118 -6.821 23.483 1.00 37.31 188 ARG A N 1
ATOM 1424 C CA . ARG A 1 188 ? 4.775 -8.238 23.604 1.00 37.31 188 ARG A CA 1
ATOM 1425 C C . ARG A 1 188 ? 3.677 -8.384 24.663 1.00 37.31 188 ARG A C 1
ATOM 1427 O O . ARG A 1 188 ? 3.866 -7.973 25.805 1.00 37.31 188 ARG A O 1
ATOM 1434 N N . LEU A 1 189 ? 2.557 -8.997 24.282 1.00 39.75 189 LEU A N 1
ATOM 1435 C CA . LEU A 1 189 ? 1.547 -9.540 25.197 1.00 39.75 189 LEU A CA 1
ATOM 1436 C C . LEU A 1 189 ? 2.127 -10.773 25.913 1.00 39.75 189 LEU A C 1
ATOM 1438 O O . LEU A 1 189 ? 1.595 -11.875 25.800 1.00 39.75 189 LEU A O 1
ATOM 1442 N N . VAL A 1 190 ? 3.277 -10.612 26.566 1.00 31.50 190 VAL A N 1
ATOM 1443 C CA . VAL A 1 190 ? 3.840 -11.628 27.448 1.00 31.50 190 VAL A CA 1
ATOM 1444 C C . VAL A 1 190 ? 3.199 -11.430 28.817 1.00 31.50 190 VAL A C 1
ATOM 1446 O O . VAL A 1 190 ? 3.377 -10.404 29.462 1.00 31.50 190 VAL A O 1
ATOM 1449 N N . ASP A 1 191 ? 2.402 -12.430 29.180 1.00 30.45 191 ASP A N 1
ATOM 1450 C CA . ASP A 1 191 ? 1.931 -12.761 30.523 1.00 30.45 191 ASP A CA 1
ATOM 1451 C C . ASP A 1 191 ? 0.812 -11.885 31.129 1.00 30.45 191 ASP A C 1
ATOM 1453 O O . ASP A 1 191 ? 1.027 -10.935 31.876 1.00 30.45 191 ASP A O 1
ATOM 1457 N N . GLY A 1 192 ? -0.436 -12.318 30.906 1.00 30.70 192 GLY A N 1
ATOM 1458 C CA . GLY A 1 192 ? -1.572 -12.006 31.785 1.00 30.70 192 GLY A CA 1
ATOM 1459 C C . GLY A 1 192 ? -2.444 -10.802 31.393 1.00 30.70 192 GLY A C 1
ATOM 1460 O O . GLY A 1 192 ? -2.078 -9.976 30.555 1.00 30.70 192 GLY A O 1
ATOM 1461 N N . PRO A 1 193 ? -3.668 -10.707 31.953 1.00 34.53 193 PRO A N 1
ATOM 1462 C CA . PRO A 1 193 ? -4.632 -9.703 31.542 1.00 34.53 193 PRO A CA 1
ATOM 1463 C C . PRO A 1 193 ? -4.263 -8.347 32.164 1.00 34.53 193 PRO A C 1
ATOM 1465 O O . PRO A 1 193 ? -4.196 -8.229 33.381 1.00 34.53 193 PRO A O 1
ATOM 1468 N N . GLN A 1 194 ? -4.130 -7.316 31.319 1.00 35.94 194 GLN A N 1
ATOM 1469 C CA . GLN A 1 194 ? -4.267 -5.869 31.617 1.00 35.94 194 GLN A CA 1
ATOM 1470 C C . GLN A 1 194 ? -3.032 -4.964 31.724 1.00 35.94 194 GLN A C 1
ATOM 1472 O O . GLN A 1 194 ? -3.225 -3.750 31.794 1.00 35.94 194 GLN A O 1
ATOM 1477 N N . LEU A 1 195 ? -1.788 -5.422 31.641 1.00 36.00 195 LEU A N 1
ATOM 1478 C CA . LEU A 1 195 ? -0.656 -4.493 31.760 1.00 36.00 195 LEU A CA 1
ATOM 1479 C C . LEU A 1 195 ? 0.325 -4.667 30.605 1.00 36.00 195 LEU A C 1
ATOM 1481 O O . LEU A 1 195 ? 1.238 -5.447 30.746 1.00 36.00 195 LEU A O 1
ATOM 1485 N N . VAL A 1 196 ? 0.124 -3.962 29.483 1.00 35.41 196 VAL A N 1
ATOM 1486 C CA . VAL A 1 196 ? 1.096 -3.056 28.815 1.00 35.41 196 VAL A CA 1
ATOM 1487 C C . VAL A 1 196 ? 0.402 -2.439 27.581 1.00 35.41 196 VAL A C 1
ATOM 1489 O O . VAL A 1 196 ? 0.689 -2.770 26.441 1.00 35.41 196 VAL A O 1
ATOM 1492 N N . LEU A 1 197 ? -0.538 -1.516 27.802 1.00 42.75 197 LEU A N 1
ATOM 1493 C CA . LEU A 1 197 ? -1.119 -0.664 26.742 1.00 42.75 197 LEU A CA 1
ATOM 1494 C C . LEU A 1 197 ? -0.725 0.818 26.921 1.00 42.75 197 LEU A C 1
ATOM 1496 O O . LEU A 1 197 ? -1.306 1.716 26.326 1.00 42.75 197 LEU A O 1
ATOM 1500 N N . LYS A 1 198 ? 0.236 1.124 27.803 1.00 35.41 198 LYS A N 1
ATOM 1501 C CA . LYS A 1 198 ? 0.459 2.499 28.293 1.00 35.41 198 LYS A CA 1
ATOM 1502 C C . LYS A 1 198 ? 1.344 3.381 27.400 1.00 35.41 198 LYS A C 1
ATOM 1504 O O . LYS A 1 198 ? 1.369 4.593 27.610 1.00 35.41 198 LYS A O 1
ATOM 1509 N N . SER A 1 199 ? 2.066 2.836 26.422 1.00 41.31 199 SER A N 1
ATOM 1510 C CA . SER A 1 199 ? 3.089 3.598 25.682 1.00 41.31 199 SER A CA 1
ATOM 1511 C C . SER A 1 199 ?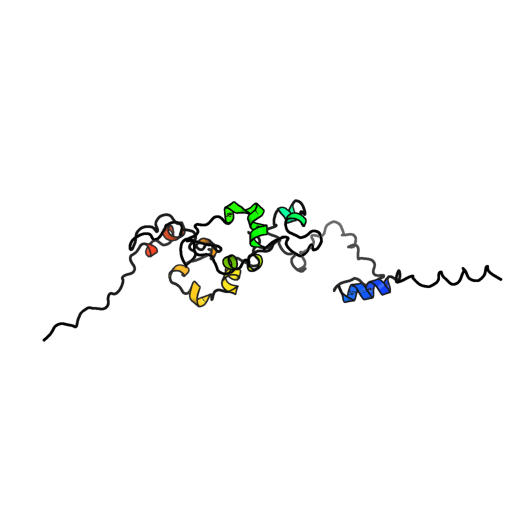 2.667 4.079 24.292 1.00 41.31 199 SER A C 1
ATOM 1513 O O . SER A 1 199 ? 3.325 4.973 23.747 1.00 41.31 199 SER A O 1
ATOM 1515 N N . SER A 1 200 ? 1.561 3.587 23.732 1.00 51.22 200 SER A N 1
ATOM 1516 C CA . SER A 1 200 ? 1.147 3.971 22.386 1.00 51.22 200 SER A CA 1
ATOM 1517 C C . SER A 1 200 ? 0.232 5.191 22.355 1.00 51.22 200 SER A C 1
ATOM 1519 O O . SER A 1 200 ? -0.616 5.423 23.220 1.00 51.22 200 SER A O 1
ATOM 1521 N N . LEU A 1 201 ? 0.407 6.014 21.319 1.00 51.00 201 LEU A N 1
ATOM 1522 C CA . LEU A 1 201 ? -0.499 7.125 21.003 1.00 51.00 201 LEU A CA 1
ATOM 1523 C C . LEU A 1 201 ? -1.953 6.652 20.813 1.00 51.00 201 LEU A C 1
ATOM 1525 O O . LEU A 1 201 ? -2.868 7.441 21.042 1.00 51.00 201 LEU A O 1
ATOM 1529 N N . CYS A 1 202 ? -2.150 5.373 20.472 1.00 55.25 202 CYS A N 1
ATOM 1530 C CA . CYS A 1 202 ? -3.451 4.735 20.310 1.00 55.25 202 CYS A CA 1
ATOM 1531 C C . CYS A 1 202 ? -4.231 4.662 21.638 1.00 55.25 202 CYS A C 1
ATOM 1533 O O . CYS A 1 202 ? -5.380 5.097 21.706 1.00 55.25 202 CYS A O 1
ATOM 1535 N N . CYS A 1 203 ? -3.610 4.205 22.732 1.00 51.50 203 CYS A N 1
ATOM 1536 C CA . CYS A 1 203 ? -4.300 4.064 24.023 1.00 51.50 203 CYS A CA 1
ATOM 1537 C C . CYS A 1 203 ? -4.426 5.371 24.813 1.00 51.50 203 CYS A C 1
ATOM 1539 O O . CYS A 1 203 ? -5.407 5.562 25.531 1.00 51.50 203 CYS A O 1
ATOM 1541 N N . ARG A 1 204 ? -3.494 6.320 24.639 1.00 52.47 204 ARG A N 1
ATOM 1542 C CA . ARG A 1 204 ? -3.565 7.635 25.308 1.00 52.47 204 ARG A CA 1
ATOM 1543 C C . ARG A 1 204 ? -4.783 8.470 24.899 1.00 52.47 204 ARG A C 1
ATOM 1545 O O . ARG A 1 204 ? -5.186 9.348 25.656 1.00 52.47 204 ARG A O 1
ATOM 1552 N N . ARG A 1 205 ? -5.366 8.211 23.724 1.00 53.75 205 ARG A N 1
ATOM 1553 C CA . ARG A 1 205 ? -6.511 8.970 23.191 1.00 53.75 205 ARG A CA 1
ATOM 1554 C C . ARG A 1 205 ? -7.869 8.317 23.463 1.00 53.75 205 ARG A C 1
ATOM 1556 O O . ARG A 1 205 ? -8.893 8.965 23.274 1.00 53.75 205 ARG A O 1
ATOM 1563 N N . HIS A 1 206 ? -7.875 7.082 23.970 1.00 55.28 206 HIS A N 1
ATOM 1564 C CA . HIS A 1 206 ? -9.084 6.334 24.318 1.00 55.28 206 HIS A CA 1
ATOM 1565 C C . HIS A 1 206 ? -8.938 5.689 25.712 1.00 55.28 206 HIS A C 1
ATOM 1567 O O . HIS A 1 206 ? -8.718 4.481 25.805 1.00 55.28 206 HIS A O 1
ATOM 1573 N N . PRO A 1 207 ? -9.092 6.462 26.809 1.00 48.31 207 PRO A N 1
ATOM 1574 C CA . PRO A 1 207 ? -8.921 5.979 28.189 1.00 48.31 207 PRO A CA 1
ATOM 1575 C C . PRO A 1 207 ? -9.801 4.768 28.541 1.00 48.31 207 PRO A C 1
ATOM 1577 O O . PRO A 1 207 ? -9.438 3.951 29.378 1.00 48.31 207 PRO A O 1
ATOM 1580 N N . TRP A 1 208 ? -10.935 4.616 27.854 1.00 48.16 208 TRP A N 1
ATOM 1581 C CA . TRP A 1 208 ? -11.873 3.497 27.985 1.00 48.16 208 TRP A CA 1
ATOM 1582 C C . TRP A 1 208 ? -11.289 2.141 27.559 1.00 48.16 208 TRP A C 1
ATOM 1584 O O . TRP A 1 208 ? -11.796 1.110 27.983 1.00 48.16 208 TRP A O 1
ATOM 1594 N N . LEU A 1 209 ? -10.216 2.121 26.757 1.00 46.53 209 LEU A N 1
ATOM 1595 C CA . LEU A 1 209 ? -9.462 0.901 26.428 1.00 46.53 209 LEU A CA 1
ATOM 1596 C C . LEU A 1 209 ? -8.652 0.359 27.612 1.00 46.53 209 LEU A C 1
ATOM 1598 O O . LEU A 1 209 ? -8.230 -0.793 27.587 1.00 46.53 209 LEU A O 1
ATOM 1602 N N . LEU A 1 210 ? -8.420 1.190 28.631 1.00 47.44 210 LEU A N 1
ATOM 1603 C CA . LEU A 1 210 ? -7.779 0.797 29.885 1.00 47.44 210 LEU A CA 1
ATOM 1604 C C . LEU A 1 210 ? -8.806 0.340 30.930 1.00 47.44 210 LEU A C 1
ATOM 1606 O O . LEU A 1 210 ? -8.415 -0.180 31.973 1.00 47.44 210 LEU A O 1
ATOM 1610 N N . ALA A 1 211 ? -10.104 0.537 30.673 1.00 39.16 211 ALA A N 1
ATOM 1611 C CA . ALA A 1 211 ? -11.148 0.050 31.556 1.00 39.16 211 ALA A CA 1
ATOM 1612 C C . ALA A 1 211 ? -11.337 -1.459 31.320 1.00 39.16 211 ALA A C 1
ATOM 1614 O O . ALA A 1 211 ? -11.484 -1.885 30.170 1.00 39.16 211 ALA A O 1
ATOM 1615 N N . PRO A 1 212 ? -11.343 -2.290 32.376 1.00 38.91 212 PRO A N 1
ATOM 1616 C CA . PRO A 1 212 ? -11.644 -3.705 32.233 1.00 38.91 212 PRO A CA 1
ATOM 1617 C C . PRO A 1 212 ? -13.033 -3.856 31.607 1.00 38.91 212 PRO A C 1
ATOM 1619 O O . PRO A 1 212 ? -14.028 -3.407 32.173 1.00 38.91 212 PRO A O 1
ATOM 1622 N N . VAL A 1 213 ? -13.112 -4.488 30.432 1.00 39.44 213 VAL A N 1
ATOM 1623 C CA . VAL A 1 213 ? -14.395 -4.938 29.881 1.00 39.44 213 VAL A CA 1
ATOM 1624 C C . VAL A 1 213 ? -14.976 -5.922 30.901 1.00 39.44 213 VAL A C 1
ATOM 1626 O O . VAL A 1 213 ? -14.310 -6.920 31.191 1.00 39.44 213 VAL A O 1
ATOM 1629 N N . PRO A 1 214 ? -16.163 -5.677 31.484 1.00 35.06 214 PRO A N 1
ATOM 1630 C CA . PRO A 1 214 ? -16.744 -6.613 32.430 1.00 35.06 214 PRO A CA 1
ATOM 1631 C C . PRO A 1 214 ? -17.065 -7.907 31.683 1.00 35.06 214 PRO A C 1
ATOM 1633 O O . PRO A 1 214 ? -18.011 -7.988 30.898 1.00 35.06 214 PRO A O 1
ATOM 1636 N N . VAL A 1 215 ? -16.241 -8.928 31.910 1.00 40.28 215 VAL A N 1
ATOM 1637 C CA . VAL A 1 215 ? -16.530 -10.294 31.490 1.00 40.28 215 VAL A CA 1
ATOM 1638 C C . VAL A 1 215 ? -17.741 -10.728 32.305 1.00 40.28 215 VAL A C 1
ATOM 1640 O O . VAL A 1 215 ? -17.618 -10.997 33.501 1.00 40.28 215 VAL A O 1
ATOM 1643 N N . ARG A 1 216 ? -18.929 -10.772 31.690 1.00 37.00 216 ARG A N 1
ATOM 1644 C CA . ARG A 1 216 ? -20.059 -11.489 32.290 1.00 37.00 216 ARG A CA 1
ATOM 1645 C C . ARG A 1 216 ? -19.640 -12.952 32.375 1.00 37.00 216 ARG A C 1
ATOM 1647 O O . ARG A 1 216 ? -19.600 -13.638 31.356 1.00 37.00 216 ARG A O 1
ATOM 1654 N N . ARG A 1 217 ? -19.272 -13.417 33.570 1.00 36.72 217 ARG A N 1
ATOM 1655 C CA . ARG A 1 217 ? -19.184 -14.856 33.821 1.00 36.72 217 ARG A CA 1
ATOM 1656 C C . ARG A 1 217 ? -20.604 -15.421 33.695 1.00 36.72 217 ARG A C 1
ATOM 1658 O O . ARG A 1 217 ? -21.529 -14.778 34.193 1.00 36.72 217 ARG A O 1
ATOM 1665 N N . PRO A 1 218 ? -20.797 -16.580 33.052 1.00 37.41 218 PRO A N 1
ATOM 1666 C CA . PRO A 1 218 ? -22.037 -17.328 33.205 1.00 37.41 218 PRO A CA 1
ATOM 1667 C C . PRO A 1 218 ? -22.277 -17.560 34.702 1.00 37.41 218 PRO A C 1
ATOM 1669 O O . PRO A 1 218 ? -21.342 -17.927 35.419 1.00 37.41 218 PRO A O 1
ATOM 1672 N N . SER A 1 219 ? -23.492 -17.288 35.178 1.00 42.56 219 SER A N 1
ATOM 1673 C CA . SER A 1 219 ? -23.906 -17.554 36.557 1.00 42.56 219 SER A CA 1
ATOM 1674 C C . SER A 1 219 ? -23.706 -19.039 36.859 1.00 42.56 219 SER A C 1
ATOM 1676 O O . SER A 1 219 ? -24.286 -19.883 36.181 1.00 42.56 219 SER A O 1
ATOM 1678 N N . GLN A 1 220 ? -22.892 -19.363 37.866 1.00 50.19 220 GLN A N 1
ATOM 1679 C CA . GLN A 1 220 ? -22.740 -20.733 38.378 1.00 50.19 220 GLN A CA 1
ATOM 1680 C C . GLN A 1 220 ? -23.860 -21.100 39.364 1.00 50.19 220 GLN A C 1
ATOM 1682 O O . GLN A 1 220 ? -23.667 -21.903 40.273 1.00 50.19 220 GLN A O 1
ATOM 1687 N N . ASP A 1 221 ? -25.042 -20.523 39.179 1.00 46.59 221 ASP A N 1
ATOM 1688 C CA . ASP A 1 221 ? -26.213 -20.869 39.965 1.00 46.59 221 ASP A CA 1
ATOM 1689 C C . ASP A 1 221 ? -26.879 -22.060 39.286 1.00 46.59 221 ASP A C 1
ATOM 1691 O O . ASP A 1 221 ? -27.683 -21.898 38.369 1.00 46.59 221 ASP A O 1
ATOM 1695 N N . GLY A 1 222 ? -26.506 -23.270 39.701 1.00 48.62 222 GLY A N 1
ATOM 1696 C CA . GLY A 1 222 ? -27.332 -24.429 39.384 1.00 48.62 222 GLY A CA 1
ATOM 1697 C C . GLY A 1 222 ? -26.640 -25.769 39.255 1.00 48.62 222 GLY A C 1
ATOM 1698 O O . GLY A 1 222 ? -26.979 -26.480 38.325 1.00 48.62 222 GLY A O 1
ATOM 1699 N N . LEU A 1 223 ? -25.743 -26.151 40.168 1.00 46.94 223 LEU A N 1
ATOM 1700 C CA . LEU A 1 223 ? -25.522 -27.572 40.475 1.00 46.94 223 LEU A CA 1
ATOM 1701 C C . LEU A 1 223 ? -25.207 -27.738 41.968 1.00 46.94 223 LEU A C 1
ATOM 1703 O O . LEU A 1 223 ? -24.055 -27.855 42.375 1.00 46.94 223 LEU A O 1
ATOM 1707 N N . ALA A 1 224 ? -26.264 -27.738 42.780 1.00 42.03 224 ALA A N 1
ATOM 1708 C CA . ALA A 1 224 ? -26.252 -28.301 44.123 1.00 42.03 224 ALA A CA 1
ATOM 1709 C C . ALA A 1 224 ? -27.484 -29.204 44.299 1.00 42.03 224 ALA A C 1
ATOM 1711 O O . ALA A 1 224 ? -28.605 -28.711 44.412 1.00 42.03 224 ALA A O 1
ATOM 1712 N N . GLY A 1 225 ? -27.226 -30.515 44.338 1.00 40.00 225 GLY A N 1
ATOM 1713 C CA . GLY A 1 225 ? -28.050 -31.537 44.993 1.00 40.00 225 GLY A CA 1
ATOM 1714 C C . GLY A 1 225 ? -28.988 -32.368 44.107 1.00 40.00 225 GLY A C 1
ATOM 1715 O O . GLY A 1 225 ? -29.291 -31.971 42.978 1.00 40.00 225 GLY A O 1
ATOM 1716 N N . PRO A 1 226 ? -29.516 -33.486 44.644 1.00 50.72 226 PRO A N 1
ATOM 1717 C CA . PRO A 1 226 ? -29.197 -34.129 45.931 1.00 50.72 226 PRO A CA 1
ATOM 1718 C C . PRO A 1 226 ? -28.104 -35.209 45.847 1.00 50.72 226 PRO A C 1
ATOM 1720 O O . PRO A 1 226 ? -27.966 -35.854 44.783 1.00 50.72 226 PRO A O 1
#

Organism: NCBI:txid412755

pLDDT: mean 71.14, std 20.51, range [30.45, 96.19]

Sequence (226 aa):
MILLALAVLSATLHPGCHAKARYRVLSFFFDGVPPPGQKRKSGGPGTPGQPRSPGAGPAQPIIASYHKPYGDSVKCANCHDANAPMKTRETTLKACRRCHAPHFQRDPSDWVHGPVAVDDCLFCHKGHESEYRSLLTAAPRELCLRCHDAGALLGRPYHRDLGKQTCSTCHDPHFAGNRLLLADGNTRLVDGPQLVLKSSLCCRRHPWLLAPVPVRRPSQDGLAGP

Solvent-accessible surface area (backbone atoms only — not comparable to full-atom values): 14848 Å² total; per-residue (Å²): 144,74,82,77,72,72,77,72,81,80,80,83,85,80,89,69,91,46,64,68,61,54,48,56,58,47,49,71,79,34,89,85,64,78,67,83,86,64,74,76,80,68,79,69,87,74,70,91,84,70,84,76,75,87,70,90,60,85,76,73,81,61,72,60,24,64,35,58,64,50,72,77,64,66,47,57,65,81,48,18,28,86,93,42,70,89,43,59,71,55,57,62,57,57,56,51,35,76,79,44,44,79,82,71,67,72,63,91,83,37,37,61,31,69,51,59,73,71,51,43,58,65,74,53,26,40,91,44,56,15,65,24,66,89,16,22,69,46,58,73,56,59,52,55,51,73,79,42,63,61,65,78,55,52,69,36,82,92,42,74,77,52,83,92,62,47,65,70,75,52,25,32,86,50,49,14,59,34,93,80,16,33,64,62,23,82,54,65,90,74,81,76,92,85,81,76,65,83,85,38,78,69,42,75,76,38,67,69,77,77,48,82,76,83,75,80,70,80,80,86,82,82,86,83,82,134

Secondary structure (DSSP, 8-state):
--TTSSSSTTSS------HHHHHHHHHHHSTTPPPTT--------PPTT-------PPPPP---EE-HHHHTT--GGGTB-SSSTTSBSS-HHHHHHHHHGGGG---TTSEEPHHHHTT-HHHHB-SSEESSGGGBSS-HHHHHHTTS-HHHHHTSGGGTT-TT--HHHHB-SSEESSTT-BTTTTS---SSSS---SSSHHHHT-GGGGSPP---PPP-------

Radius of gyration: 31.19 Å; Cα contacts (8 Å, |Δi|>4): 183; chains: 1; bounding box: 56×76×120 Å

InterPro domains:
  IPR010177 Doubled CXXCH motif [PF09699] (113-150)
  IPR010177 Doubled CXXCH motif [PF09699] (159-185)
  IPR010177 Doubled CXXCH motif [TIGR01905] (113-152)
  IPR036280 Multiheme cytochrome s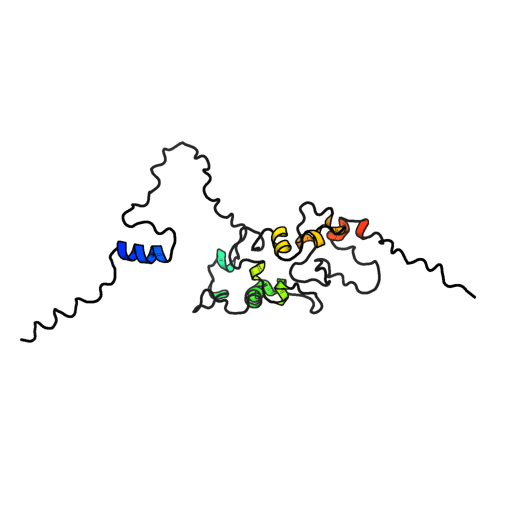uperfamily [SSF48695] (61-184)

Mean predicted aligned error: 18.4 Å